Protein AF-A0A7V5SB65-F1 (afdb_monomer_lite)

Structure (mmCIF, N/CA/C/O backbone):
data_AF-A0A7V5SB65-F1
#
_entry.id   AF-A0A7V5SB65-F1
#
loop_
_atom_site.group_PDB
_atom_site.id
_atom_site.type_symbol
_atom_site.label_atom_id
_atom_site.label_alt_id
_atom_site.label_comp_id
_atom_site.label_asym_id
_atom_site.label_entity_id
_atom_site.label_seq_id
_atom_site.pdbx_PDB_ins_code
_atom_site.Cartn_x
_atom_site.Cartn_y
_atom_site.Cartn_z
_atom_site.occupancy
_atom_site.B_iso_or_equiv
_atom_site.auth_seq_id
_atom_site.auth_comp_id
_atom_site.auth_asym_id
_atom_site.auth_atom_id
_atom_site.pdbx_PDB_model_num
ATOM 1 N N . MET A 1 1 ? -18.710 8.232 -1.040 1.00 81.44 1 MET A N 1
ATOM 2 C CA . MET A 1 1 ? -18.208 7.862 0.295 1.00 81.44 1 MET A CA 1
ATOM 3 C C . MET A 1 1 ? -16.842 8.477 0.457 1.00 81.44 1 MET A C 1
ATOM 5 O O . MET A 1 1 ? -16.067 8.404 -0.495 1.00 81.44 1 MET A O 1
ATOM 9 N N . SER A 1 2 ? -16.596 9.100 1.603 1.00 94.62 2 SER A N 1
ATOM 10 C CA . SER A 1 2 ? -15.282 9.639 1.959 1.00 94.62 2 SER A CA 1
ATOM 11 C C . SER A 1 2 ? -14.282 8.514 2.226 1.00 94.62 2 SER A C 1
ATOM 13 O O . SER A 1 2 ? -14.663 7.350 2.407 1.00 94.62 2 SER A O 1
ATOM 15 N N . TYR A 1 3 ? -13.000 8.864 2.281 1.00 96.88 3 TYR A N 1
ATOM 16 C CA . TYR A 1 3 ? -11.941 7.950 2.686 1.00 96.88 3 TYR A CA 1
ATOM 17 C C . TYR A 1 3 ? -12.229 7.316 4.054 1.00 96.88 3 TYR A C 1
ATOM 19 O O . TYR A 1 3 ? -12.174 6.097 4.193 1.00 96.88 3 TYR A O 1
ATOM 27 N N . SER A 1 4 ? -12.610 8.124 5.046 1.00 96.62 4 SER A N 1
ATOM 28 C CA . SER A 1 4 ? -12.867 7.654 6.414 1.00 96.62 4 SER A CA 1
ATOM 29 C C . SER A 1 4 ? -13.981 6.600 6.483 1.00 96.62 4 SER A C 1
ATOM 31 O O . SER A 1 4 ? -13.849 5.603 7.195 1.00 96.62 4 SER A O 1
ATOM 33 N N . GLU A 1 5 ? -15.055 6.772 5.706 1.00 96.88 5 GLU A N 1
ATOM 34 C CA . GLU A 1 5 ? -16.158 5.805 5.638 1.00 96.88 5 GLU A CA 1
ATOM 35 C C . GLU A 1 5 ? -15.713 4.475 5.018 1.00 96.88 5 GLU A C 1
ATOM 37 O O . GLU A 1 5 ? -16.048 3.407 5.537 1.00 96.88 5 GLU A O 1
ATOM 42 N N . LYS A 1 6 ? -14.940 4.533 3.924 1.00 98.06 6 LYS A N 1
ATOM 43 C CA . LYS A 1 6 ? -14.393 3.338 3.265 1.00 98.06 6 LYS A CA 1
ATOM 44 C C . LYS A 1 6 ? -13.398 2.613 4.166 1.00 98.06 6 LYS A C 1
ATOM 46 O O . LYS A 1 6 ? -13.520 1.403 4.331 1.00 98.06 6 LYS A O 1
ATOM 51 N N . LEU A 1 7 ? -12.489 3.352 4.807 1.00 98.06 7 LEU A N 1
ATOM 52 C CA . LEU A 1 7 ? -11.506 2.802 5.738 1.00 98.06 7 LEU A CA 1
ATOM 53 C C . LEU A 1 7 ? -12.192 2.053 6.880 1.00 98.06 7 LEU A C 1
ATOM 55 O O . LEU A 1 7 ? -11.821 0.921 7.168 1.00 98.06 7 LEU A O 1
ATOM 59 N N . LYS A 1 8 ? -13.225 2.647 7.489 1.00 98.00 8 LYS A N 1
ATOM 60 C CA . LYS A 1 8 ? -13.987 2.000 8.561 1.00 98.00 8 LYS A CA 1
ATOM 61 C C . LYS A 1 8 ? -14.671 0.717 8.082 1.00 98.00 8 LYS A C 1
ATOM 63 O O . LYS A 1 8 ? -14.541 -0.317 8.725 1.00 98.00 8 LYS A O 1
ATOM 68 N N . SER A 1 9 ? -15.364 0.770 6.943 1.00 98.00 9 SER A N 1
ATOM 69 C CA . SER A 1 9 ? -16.053 -0.403 6.385 1.00 98.00 9 SER A CA 1
ATOM 70 C C . SER A 1 9 ? -15.086 -1.542 6.046 1.00 98.00 9 SER A C 1
ATOM 72 O O . SER A 1 9 ? -15.393 -2.717 6.270 1.00 98.00 9 SER A O 1
ATOM 74 N N . LEU A 1 10 ? -13.923 -1.202 5.486 1.00 98.44 10 LEU A N 1
ATOM 75 C CA . LEU A 1 10 ? -12.890 -2.171 5.154 1.00 98.44 10 LEU A CA 1
ATOM 76 C C . LEU A 1 10 ? -12.243 -2.740 6.420 1.00 98.44 10 LEU A C 1
ATOM 78 O O . LEU A 1 10 ? -12.060 -3.950 6.501 1.00 98.44 10 LEU A O 1
ATOM 82 N N . LEU A 1 11 ? -11.970 -1.907 7.426 1.00 98.44 11 LEU A N 1
ATOM 83 C CA . LEU A 1 11 ? -11.450 -2.340 8.720 1.00 98.44 11 LEU A CA 1
ATOM 84 C C . LEU A 1 11 ? -12.401 -3.333 9.404 1.00 98.44 11 LEU A C 1
ATOM 86 O O . LEU A 1 11 ? -11.964 -4.406 9.815 1.00 98.44 11 LEU A O 1
ATOM 90 N N . ASP A 1 12 ? -13.700 -3.026 9.465 1.00 98.00 12 ASP A N 1
ATOM 91 C CA . ASP A 1 12 ? -14.709 -3.914 10.060 1.00 98.00 12 ASP A CA 1
ATOM 92 C C . ASP A 1 12 ? -14.727 -5.286 9.358 1.00 98.00 12 ASP A C 1
ATOM 94 O O . ASP A 1 12 ? -14.796 -6.339 10.002 1.00 98.00 12 ASP A O 1
ATOM 98 N N . THR A 1 13 ? -14.610 -5.283 8.027 1.00 98.00 13 THR A N 1
ATOM 99 C CA . THR A 1 13 ? -14.525 -6.507 7.218 1.00 98.00 13 THR A CA 1
ATOM 100 C C . THR A 1 13 ? -13.225 -7.256 7.492 1.00 98.00 13 THR A C 1
ATOM 102 O O . THR A 1 13 ? -13.252 -8.452 7.779 1.00 98.00 13 THR A O 1
ATOM 105 N N . TYR A 1 14 ? -12.093 -6.555 7.474 1.00 98.06 14 TYR A N 1
ATOM 106 C CA . TYR A 1 14 ? -10.774 -7.116 7.736 1.00 98.06 14 TYR A CA 1
ATOM 107 C C . TYR A 1 14 ? -10.710 -7.798 9.097 1.00 98.06 14 TYR A C 1
ATOM 109 O O . TYR A 1 14 ? -10.332 -8.961 9.188 1.00 98.06 14 TYR A O 1
ATOM 117 N N . GLN A 1 15 ? -11.135 -7.113 10.158 1.00 97.31 15 GLN A N 1
ATOM 118 C CA . GLN A 1 15 ? -11.098 -7.652 11.515 1.00 97.31 15 GLN A CA 1
ATOM 119 C C . GLN A 1 15 ? -11.982 -8.896 11.671 1.00 97.31 15 GLN A C 1
ATOM 121 O O . GLN A 1 15 ? -11.623 -9.804 12.427 1.00 97.31 15 GLN A O 1
ATOM 126 N N . ARG A 1 16 ? -13.108 -8.969 10.946 1.00 97.06 16 ARG A N 1
ATOM 127 C CA . ARG A 1 16 ? -13.988 -10.145 10.928 1.00 97.06 16 ARG A CA 1
ATOM 128 C C . ARG A 1 16 ? -13.332 -11.340 10.238 1.00 97.06 16 ARG A C 1
ATOM 130 O O . ARG A 1 16 ? -13.321 -12.423 10.820 1.00 97.06 16 ARG A O 1
ATOM 137 N N . GLU A 1 17 ? -12.778 -11.145 9.042 1.00 96.81 17 GLU A N 1
ATOM 138 C CA . GLU A 1 17 ? -12.138 -12.226 8.278 1.00 96.81 17 GLU A CA 1
ATOM 139 C C . GLU A 1 17 ? -10.829 -12.683 8.943 1.00 96.81 17 GLU A C 1
ATOM 141 O O . GLU A 1 17 ? -10.620 -13.872 9.188 1.00 96.81 17 GLU A O 1
ATOM 146 N N . ARG A 1 18 ? -9.980 -11.729 9.343 1.00 93.81 18 ARG A N 1
ATOM 147 C CA . ARG A 1 18 ? -8.688 -11.976 10.000 1.00 93.81 18 ARG A CA 1
ATOM 148 C C . ARG A 1 18 ? -8.828 -12.484 11.438 1.00 93.81 18 ARG A C 1
ATOM 150 O O . ARG A 1 18 ? -7.885 -13.073 11.967 1.00 93.81 18 ARG A O 1
ATOM 157 N N . ARG A 1 19 ? -9.984 -12.250 12.078 1.00 93.88 19 ARG A N 1
ATOM 158 C CA . ARG A 1 19 ? -10.265 -12.522 13.505 1.00 93.88 19 ARG A CA 1
ATOM 159 C C . ARG A 1 19 ? -9.244 -11.878 14.444 1.00 93.88 19 ARG A C 1
ATOM 161 O O . ARG A 1 19 ? -8.809 -12.479 15.426 1.00 93.88 19 ARG A O 1
ATOM 168 N N . LYS A 1 20 ? -8.852 -10.645 14.131 1.00 92.31 20 LYS A N 1
ATOM 169 C CA . LYS A 1 20 ? -7.845 -9.877 14.868 1.00 92.31 20 LYS A CA 1
ATOM 170 C C . LYS A 1 20 ? -8.326 -8.449 15.058 1.00 92.31 20 LYS A C 1
ATOM 172 O O . LYS A 1 20 ? -8.926 -7.873 14.157 1.00 92.31 20 LYS A O 1
ATOM 177 N N . LEU A 1 21 ? -8.058 -7.880 16.230 1.00 94.44 21 LEU A N 1
ATOM 178 C CA . LEU A 1 21 ? -8.289 -6.460 16.472 1.00 94.44 21 LEU A CA 1
ATOM 179 C C . LEU A 1 21 ? -7.095 -5.653 15.964 1.00 94.44 21 LEU A C 1
ATOM 181 O O . LEU A 1 21 ? -5.956 -5.957 16.313 1.00 94.44 21 LEU A O 1
ATOM 185 N N . VAL A 1 22 ? -7.366 -4.642 15.142 1.00 94.69 22 VAL A N 1
ATOM 186 C CA . VAL A 1 22 ? -6.361 -3.733 14.575 1.00 94.69 22 VAL A CA 1
ATOM 187 C C . VAL A 1 22 ? -6.884 -2.310 14.749 1.00 94.69 22 VAL A C 1
ATOM 189 O O . VAL A 1 22 ? -8.079 -2.077 14.581 1.00 94.69 22 VAL A O 1
ATOM 192 N N . SER A 1 23 ? -6.023 -1.367 15.137 1.00 95.75 23 SER A N 1
ATOM 193 C CA . SER A 1 23 ? -6.432 0.039 15.232 1.00 95.75 23 SER A CA 1
ATOM 194 C C . SER A 1 23 ? -6.620 0.636 13.836 1.00 95.75 23 SER A C 1
ATOM 196 O O . SER A 1 23 ? -5.998 0.182 12.874 1.00 95.75 23 SER A O 1
ATOM 198 N N . ALA A 1 24 ? -7.448 1.674 13.712 1.00 96.50 24 ALA A N 1
ATOM 199 C CA . ALA A 1 24 ? -7.682 2.320 12.422 1.00 96.50 24 ALA A CA 1
ATOM 200 C C . ALA A 1 24 ? -6.389 2.898 11.823 1.00 96.50 24 ALA A C 1
ATOM 202 O O . ALA A 1 24 ? -6.167 2.801 10.621 1.00 96.50 24 ALA A O 1
ATOM 203 N N . GLU A 1 25 ? -5.507 3.435 12.665 1.00 96.19 25 GLU A N 1
ATOM 204 C CA . GLU A 1 25 ? -4.224 4.010 12.265 1.00 96.19 25 GLU A CA 1
ATOM 205 C C . GLU A 1 25 ? -3.262 2.935 11.750 1.00 96.19 25 GLU A C 1
ATOM 207 O O . GLU A 1 25 ? -2.620 3.123 10.718 1.00 96.19 25 GLU A O 1
ATOM 212 N N . ALA A 1 26 ? -3.179 1.789 12.436 1.00 96.62 26 ALA A N 1
ATOM 213 C CA . ALA A 1 26 ? -2.357 0.667 11.991 1.00 96.62 26 ALA A CA 1
ATOM 214 C C . ALA A 1 26 ? -2.921 0.023 10.715 1.00 96.62 26 ALA A C 1
ATOM 216 O O . ALA A 1 26 ? -2.168 -0.425 9.854 1.00 96.62 26 ALA A O 1
ATOM 217 N N . PHE A 1 27 ? -4.243 0.006 10.565 1.00 98.00 27 PHE A N 1
ATOM 218 C CA . PHE A 1 27 ? -4.890 -0.519 9.371 1.00 98.00 27 PHE A CA 1
ATOM 219 C C . PHE A 1 27 ? -4.710 0.391 8.149 1.00 98.00 27 PHE A C 1
ATOM 221 O O . PHE A 1 27 ? -4.467 -0.096 7.050 1.00 98.00 27 PHE A O 1
ATOM 228 N N . ASP A 1 28 ? -4.739 1.709 8.339 1.00 97.94 28 ASP A N 1
ATOM 229 C CA . ASP A 1 28 ? -4.417 2.695 7.302 1.00 97.94 28 ASP A CA 1
ATOM 230 C C . ASP A 1 28 ? -2.996 2.486 6.738 1.00 97.94 28 ASP A C 1
ATOM 232 O O . ASP A 1 28 ? -2.781 2.584 5.532 1.00 97.94 28 ASP A O 1
ATOM 236 N N . VAL A 1 29 ? -2.030 2.085 7.576 1.00 98.19 29 VAL A N 1
ATOM 237 C CA . VAL A 1 29 ? -0.694 1.672 7.103 1.00 98.19 29 VAL A CA 1
ATOM 238 C C . VAL A 1 29 ? -0.779 0.482 6.140 1.00 98.19 29 VAL A C 1
ATOM 240 O O . VAL A 1 29 ? -0.149 0.515 5.085 1.00 98.19 29 VAL A O 1
ATOM 243 N N . LEU A 1 30 ? -1.583 -0.542 6.456 1.00 98.12 30 LEU A N 1
ATOM 244 C CA . LEU A 1 30 ? -1.779 -1.693 5.566 1.00 98.12 30 LEU A CA 1
ATOM 245 C C . LEU A 1 30 ? -2.434 -1.279 4.244 1.00 98.12 30 LEU A C 1
ATOM 247 O O . LEU A 1 30 ? -1.995 -1.726 3.189 1.00 98.12 30 LEU A O 1
ATOM 251 N N . VAL A 1 31 ? -3.435 -0.393 4.284 1.00 98.50 31 VAL A N 1
ATOM 252 C CA . VAL A 1 31 ? -4.091 0.136 3.075 1.00 98.50 31 VAL A CA 1
ATOM 253 C C . VAL A 1 31 ? -3.086 0.829 2.156 1.00 98.50 31 VAL A C 1
ATOM 255 O O . VAL A 1 31 ? -3.097 0.598 0.949 1.00 98.50 31 VAL A O 1
ATOM 258 N N . GLN A 1 32 ? -2.195 1.644 2.720 1.00 98.25 32 GLN A N 1
ATOM 259 C CA . GLN A 1 32 ? -1.192 2.386 1.953 1.00 98.25 32 GLN A CA 1
ATOM 260 C C . GLN A 1 32 ? -0.028 1.524 1.452 1.00 98.25 32 GLN A C 1
ATOM 262 O O . GLN A 1 32 ? 0.588 1.888 0.454 1.00 98.25 32 GLN A O 1
ATOM 267 N N . ALA A 1 33 ? 0.282 0.412 2.121 1.00 97.50 33 ALA A N 1
ATOM 268 C CA . ALA A 1 33 ? 1.335 -0.518 1.708 1.00 97.50 33 ALA A CA 1
ATOM 269 C C . ALA A 1 33 ? 0.844 -1.583 0.711 1.00 97.50 33 ALA A C 1
ATOM 271 O O . ALA A 1 33 ? 1.649 -2.196 0.013 1.00 97.50 33 ALA A O 1
ATOM 272 N N . PHE A 1 34 ? -0.468 -1.812 0.622 1.00 98.19 34 PHE A N 1
ATOM 273 C CA . PHE A 1 34 ? -1.044 -2.900 -0.166 1.00 98.19 34 PHE A CA 1
ATOM 274 C C . PHE A 1 34 ? -0.679 -2.896 -1.666 1.00 98.19 34 PHE A C 1
ATOM 276 O O . PHE A 1 34 ? -0.385 -3.972 -2.182 1.00 98.19 34 PHE A O 1
ATOM 283 N N . PRO A 1 35 ? -0.601 -1.757 -2.389 1.00 98.00 35 PRO A N 1
ATOM 284 C CA . PRO A 1 35 ? -0.123 -1.769 -3.776 1.00 98.00 35 PRO A CA 1
ATOM 285 C C . PRO A 1 35 ? 1.294 -2.326 -3.915 1.00 98.00 35 PRO A C 1
ATOM 287 O O . PRO A 1 35 ? 1.577 -3.059 -4.854 1.00 98.00 35 PRO A O 1
ATOM 290 N N . ALA A 1 36 ? 2.171 -2.026 -2.957 1.00 96.56 36 ALA A N 1
ATOM 291 C CA . ALA A 1 36 ? 3.531 -2.544 -2.945 1.00 96.56 36 ALA A CA 1
ATOM 292 C C . ALA A 1 36 ? 3.548 -4.062 -2.679 1.00 96.56 36 ALA A C 1
ATOM 294 O O . ALA A 1 36 ? 4.351 -4.776 -3.267 1.00 96.56 36 ALA A O 1
ATOM 295 N N . VAL A 1 37 ? 2.616 -4.579 -1.864 1.00 96.56 37 VAL A N 1
ATOM 296 C CA . VAL A 1 37 ? 2.430 -6.032 -1.671 1.00 96.56 37 VAL A CA 1
ATOM 297 C C . VAL A 1 37 ? 2.030 -6.722 -2.973 1.00 96.56 37 VAL A C 1
ATOM 299 O O . VAL A 1 37 ? 2.526 -7.806 -3.259 1.00 96.56 37 VAL A O 1
ATOM 302 N N . LEU A 1 38 ? 1.150 -6.102 -3.764 1.00 97.00 38 LEU A N 1
ATOM 303 C CA . LEU A 1 38 ? 0.727 -6.659 -5.050 1.00 97.00 38 LEU A CA 1
ATOM 304 C C . LEU A 1 38 ? 1.892 -6.761 -6.037 1.00 97.00 38 LEU A C 1
ATOM 306 O O . LEU A 1 38 ? 2.030 -7.784 -6.700 1.00 97.00 38 LEU A O 1
ATOM 310 N N . VAL A 1 39 ? 2.746 -5.736 -6.087 1.00 95.31 39 VAL A N 1
ATOM 311 C CA . VAL A 1 39 ? 3.964 -5.746 -6.911 1.00 95.31 39 VAL A CA 1
ATOM 312 C C . VAL A 1 39 ? 4.899 -6.869 -6.470 1.00 95.31 39 VAL A C 1
ATOM 314 O O . VAL A 1 39 ? 5.235 -7.708 -7.295 1.00 95.31 39 VAL A O 1
ATOM 317 N N . ALA A 1 40 ? 5.202 -6.958 -5.170 1.00 92.56 40 ALA A N 1
ATOM 318 C CA . ALA A 1 40 ? 6.084 -7.983 -4.597 1.00 92.56 40 ALA A CA 1
ATOM 319 C C . ALA A 1 40 ? 5.625 -9.433 -4.847 1.00 92.56 40 ALA A C 1
ATOM 321 O O . ALA A 1 40 ? 6.365 -10.386 -4.632 1.00 92.56 40 ALA A O 1
ATOM 322 N N . GLN A 1 41 ? 4.345 -9.630 -5.161 1.00 91.56 41 GLN A N 1
ATOM 323 C CA . GLN A 1 41 ? 3.738 -10.945 -5.377 1.00 91.56 41 GLN A CA 1
ATOM 324 C C . GLN A 1 41 ? 3.444 -11.212 -6.854 1.00 91.56 41 GLN A C 1
ATOM 326 O O . GLN A 1 41 ? 2.976 -12.301 -7.194 1.00 91.56 41 GLN A O 1
ATOM 331 N N . ALA A 1 42 ? 3.695 -10.244 -7.739 1.00 91.00 42 ALA A N 1
ATOM 332 C CA . ALA A 1 42 ? 3.298 -10.317 -9.139 1.00 91.00 42 ALA A CA 1
ATOM 333 C C . ALA A 1 42 ? 3.938 -11.509 -9.863 1.00 91.00 42 ALA A C 1
ATOM 335 O O . ALA A 1 42 ? 3.321 -12.115 -10.746 1.00 91.00 42 ALA A O 1
ATOM 336 N N . ASP A 1 43 ? 5.163 -11.876 -9.490 1.00 85.31 43 ASP A N 1
ATOM 337 C CA . ASP A 1 43 ? 5.876 -12.994 -10.093 1.00 85.31 43 ASP A CA 1
ATOM 338 C C . ASP A 1 43 ? 5.545 -14.371 -9.482 1.00 85.31 43 ASP A C 1
ATOM 340 O O . ASP A 1 43 ? 5.781 -15.398 -10.137 1.00 85.31 43 ASP A O 1
ATOM 344 N N . GLY A 1 44 ? 4.873 -14.378 -8.325 1.00 81.25 44 GLY A N 1
ATOM 345 C CA . GLY A 1 44 ? 4.486 -15.545 -7.535 1.00 81.25 44 GLY A CA 1
ATOM 346 C C . GLY A 1 44 ? 5.471 -15.916 -6.420 1.00 81.25 44 GLY A C 1
ATOM 347 O O . GLY A 1 44 ? 5.238 -16.912 -5.729 1.00 81.25 44 GLY A O 1
ATOM 348 N N . PHE A 1 45 ? 6.557 -15.162 -6.233 1.00 77.50 45 PHE A N 1
ATOM 349 C CA . PHE A 1 45 ? 7.539 -15.387 -5.180 1.00 77.50 45 PHE A CA 1
ATOM 350 C C . PHE A 1 45 ? 8.090 -14.062 -4.652 1.00 77.50 45 PHE A C 1
ATOM 352 O O . PHE A 1 45 ? 8.922 -13.445 -5.293 1.00 77.50 45 PHE A O 1
ATOM 359 N N . THR A 1 46 ? 7.720 -13.687 -3.425 1.00 81.44 46 THR A N 1
ATOM 360 C CA . THR A 1 46 ? 8.374 -12.543 -2.780 1.00 81.44 46 THR A CA 1
ATOM 361 C C . THR A 1 46 ? 9.732 -12.939 -2.216 1.00 81.44 46 THR A C 1
ATOM 363 O O . THR A 1 46 ? 9.807 -13.767 -1.296 1.00 81.44 46 THR A O 1
ATOM 366 N N . ASP A 1 47 ? 10.793 -12.327 -2.727 1.00 82.88 47 ASP A N 1
ATOM 367 C CA . ASP A 1 47 ? 12.154 -12.536 -2.255 1.00 82.88 47 ASP A CA 1
ATOM 368 C C . ASP A 1 47 ? 12.458 -11.775 -0.945 1.00 82.88 47 ASP A C 1
ATOM 370 O O . ASP A 1 47 ? 11.690 -10.944 -0.453 1.00 82.88 47 ASP A O 1
ATOM 374 N N . THR A 1 48 ? 13.594 -12.087 -0.315 1.00 84.25 48 THR A N 1
ATOM 375 C CA . THR A 1 48 ? 13.993 -11.461 0.959 1.00 84.25 48 THR A CA 1
ATOM 376 C C . THR A 1 48 ? 14.169 -9.943 0.842 1.00 84.25 48 THR A C 1
ATOM 378 O O . THR A 1 48 ? 13.891 -9.222 1.802 1.00 84.25 48 THR A O 1
ATOM 381 N N . SER A 1 49 ? 14.628 -9.455 -0.310 1.00 85.06 49 SER A N 1
ATOM 382 C CA . SER A 1 49 ? 14.853 -8.033 -0.560 1.00 85.06 49 SER A CA 1
ATOM 383 C C . SER A 1 49 ? 13.522 -7.295 -0.674 1.00 85.06 49 SER A C 1
ATOM 385 O O . SER A 1 49 ? 13.359 -6.240 -0.066 1.00 85.06 49 SER A O 1
ATOM 387 N N . GLU A 1 50 ? 12.539 -7.854 -1.377 1.00 87.81 50 GLU A N 1
ATOM 388 C CA . GLU A 1 50 ? 11.186 -7.302 -1.477 1.00 87.81 50 GLU A CA 1
ATOM 389 C C . GLU A 1 50 ? 10.481 -7.281 -0.119 1.00 87.81 50 GLU A C 1
ATOM 391 O O . GLU A 1 50 ? 9.886 -6.264 0.247 1.00 87.81 50 GLU A O 1
ATOM 396 N N . VAL A 1 51 ? 10.609 -8.351 0.682 1.00 90.00 51 VAL A N 1
ATOM 397 C CA . VAL A 1 51 ? 10.114 -8.350 2.071 1.00 90.00 51 VAL A CA 1
ATOM 398 C C . VAL A 1 51 ? 10.756 -7.213 2.863 1.00 90.00 51 VAL A C 1
ATOM 400 O O . VAL A 1 51 ? 10.045 -6.459 3.529 1.00 90.00 51 VAL A O 1
ATOM 403 N N . GLN A 1 52 ? 12.077 -7.049 2.767 1.00 89.19 52 GLN A N 1
ATOM 404 C CA . GLN A 1 52 ? 12.779 -5.966 3.449 1.00 89.19 52 GLN A CA 1
ATOM 405 C C . GLN A 1 52 ? 12.267 -4.588 2.996 1.00 89.19 52 GLN A C 1
ATOM 407 O O . GLN A 1 52 ? 12.065 -3.705 3.831 1.00 89.19 52 GLN A O 1
ATOM 412 N N . ARG A 1 53 ? 11.996 -4.391 1.699 1.00 89.06 53 ARG A N 1
ATOM 413 C CA . ARG A 1 53 ? 11.432 -3.125 1.196 1.00 89.06 53 ARG A CA 1
ATOM 414 C C . ARG A 1 53 ? 10.026 -2.868 1.707 1.00 89.06 53 ARG A C 1
ATOM 416 O O . ARG A 1 53 ? 9.727 -1.741 2.100 1.00 89.06 53 ARG A O 1
ATOM 423 N N . LEU A 1 54 ? 9.179 -3.889 1.771 1.00 93.88 54 LEU A N 1
ATOM 424 C CA . LEU A 1 54 ? 7.861 -3.757 2.386 1.00 93.88 54 LEU A CA 1
ATOM 425 C C . LEU A 1 54 ? 7.976 -3.352 3.862 1.00 93.88 54 LEU A C 1
ATOM 427 O O . LEU A 1 54 ? 7.262 -2.455 4.307 1.00 93.88 54 LEU A O 1
ATOM 431 N N . GLU A 1 55 ? 8.904 -3.943 4.617 1.00 93.25 55 GLU A N 1
ATOM 432 C CA . GLU A 1 55 ? 9.142 -3.579 6.019 1.00 93.25 55 GLU A CA 1
ATOM 433 C C . GLU A 1 55 ? 9.633 -2.130 6.179 1.00 93.25 55 GLU A C 1
ATOM 435 O O . GLU A 1 55 ? 9.180 -1.424 7.084 1.00 93.25 55 GLU A O 1
ATOM 440 N N . GLU A 1 56 ? 10.492 -1.645 5.281 1.00 92.25 56 GLU A N 1
ATOM 441 C CA . GLU A 1 56 ? 10.944 -0.248 5.255 1.00 92.25 56 GLU A CA 1
ATOM 442 C C . GLU A 1 56 ? 9.795 0.731 4.959 1.00 92.25 56 GLU A C 1
ATOM 444 O O . GLU A 1 56 ? 9.684 1.767 5.625 1.00 92.25 56 GLU A O 1
ATOM 449 N N . ILE A 1 57 ? 8.905 0.393 4.016 1.00 94.62 57 ILE A N 1
ATOM 450 C CA . ILE A 1 57 ? 7.697 1.179 3.705 1.00 94.62 57 ILE A CA 1
ATOM 451 C C . ILE A 1 57 ? 6.792 1.265 4.938 1.00 94.62 57 ILE A C 1
ATOM 453 O O . ILE A 1 57 ? 6.356 2.354 5.322 1.00 94.62 57 ILE A O 1
ATOM 457 N N . ILE A 1 58 ? 6.551 0.135 5.606 1.00 95.81 58 ILE A N 1
ATOM 458 C CA . ILE A 1 58 ? 5.762 0.085 6.841 1.00 95.81 58 ILE A CA 1
ATOM 459 C C . ILE A 1 58 ? 6.411 0.933 7.938 1.00 95.81 58 ILE A C 1
ATOM 461 O O . ILE A 1 58 ? 5.723 1.731 8.578 1.00 95.81 58 ILE A O 1
ATOM 465 N N . ALA A 1 59 ? 7.725 0.813 8.142 1.00 94.12 59 ALA A N 1
ATOM 466 C CA . ALA A 1 59 ? 8.453 1.582 9.147 1.00 94.12 59 ALA A CA 1
ATOM 467 C C . ALA A 1 59 ? 8.365 3.092 8.893 1.00 94.12 59 ALA A C 1
ATOM 469 O O . ALA A 1 59 ? 8.153 3.877 9.824 1.00 94.12 59 ALA A O 1
ATOM 470 N N . PHE A 1 60 ? 8.473 3.506 7.632 1.00 93.69 60 PHE A N 1
ATOM 471 C CA . PHE A 1 60 ? 8.303 4.894 7.223 1.00 93.69 60 PHE A CA 1
ATOM 472 C C . PHE A 1 60 ? 6.881 5.409 7.492 1.00 93.69 60 PHE A C 1
ATOM 474 O O . PHE A 1 60 ? 6.718 6.467 8.109 1.00 93.69 60 PHE A O 1
ATOM 481 N N . LEU A 1 61 ? 5.852 4.648 7.108 1.00 94.75 61 LEU A N 1
ATOM 482 C CA . LEU A 1 61 ? 4.450 4.999 7.354 1.00 94.75 61 LEU A CA 1
ATOM 483 C C . LEU A 1 61 ? 4.131 5.077 8.853 1.00 94.75 61 LEU A C 1
ATOM 485 O O . LEU A 1 61 ? 3.504 6.040 9.303 1.00 94.75 61 LEU A O 1
ATOM 489 N N . CYS A 1 62 ? 4.614 4.114 9.639 1.00 94.62 62 CYS A N 1
ATOM 490 C CA . CYS A 1 62 ? 4.474 4.106 11.092 1.00 94.62 62 CYS A CA 1
ATOM 491 C C . CYS A 1 62 ? 5.123 5.342 11.721 1.00 94.62 62 CYS A C 1
ATOM 493 O O . CYS A 1 62 ? 4.504 6.011 12.549 1.00 94.62 62 CYS A O 1
ATOM 495 N N . LYS A 1 63 ? 6.331 5.711 11.275 1.00 94.06 63 LYS A N 1
ATOM 496 C CA . LYS A 1 63 ? 7.028 6.916 11.739 1.00 94.06 63 LYS A CA 1
ATOM 497 C C . LYS A 1 63 ? 6.237 8.191 11.444 1.00 94.06 63 LYS A C 1
ATOM 499 O O . LYS A 1 63 ? 6.105 9.025 12.335 1.00 94.06 63 LYS A O 1
ATOM 504 N N . ILE A 1 64 ? 5.705 8.346 10.229 1.00 91.94 64 ILE A N 1
ATOM 505 C CA . ILE A 1 64 ? 4.902 9.522 9.846 1.00 91.94 64 ILE A CA 1
ATOM 506 C C . ILE A 1 64 ? 3.631 9.627 10.694 1.00 91.94 64 ILE A C 1
ATOM 508 O O . ILE A 1 64 ? 3.240 10.725 11.082 1.00 91.94 64 ILE A O 1
ATOM 512 N N . LYS A 1 65 ? 2.997 8.491 10.995 1.00 92.00 65 LYS A N 1
ATOM 513 C CA . LYS A 1 65 ? 1.737 8.431 11.747 1.00 92.00 65 LYS A CA 1
ATOM 514 C C . LYS A 1 65 ? 1.917 8.377 13.268 1.00 92.00 65 LYS A C 1
ATOM 516 O O . LYS A 1 65 ? 0.924 8.398 13.987 1.00 92.00 65 LYS A O 1
ATOM 521 N N . GLY A 1 66 ? 3.151 8.301 13.770 1.00 94.31 66 GLY A N 1
ATOM 522 C CA . GLY A 1 66 ? 3.430 8.173 15.205 1.00 94.31 66 GLY A CA 1
ATOM 523 C C . GLY A 1 66 ? 3.028 6.817 15.800 1.00 94.31 66 GLY A C 1
ATOM 524 O O . GLY A 1 66 ? 2.723 6.736 16.988 1.00 94.31 66 GLY A O 1
ATOM 525 N N . ILE A 1 67 ? 3.013 5.759 14.989 1.00 94.62 67 ILE A N 1
ATOM 526 C CA . ILE A 1 67 ? 2.643 4.401 15.395 1.00 94.62 67 ILE A CA 1
ATOM 527 C C . ILE A 1 67 ? 3.920 3.635 15.783 1.00 94.62 67 ILE A C 1
ATOM 529 O O . ILE A 1 67 ? 4.851 3.566 14.978 1.00 94.62 67 ILE A O 1
ATOM 533 N N . PRO A 1 68 ? 4.007 3.038 16.985 1.00 94.06 68 PRO A N 1
ATOM 534 C CA . PRO A 1 68 ? 5.125 2.163 17.332 1.00 94.06 68 PRO A CA 1
ATOM 535 C C . PRO A 1 68 ? 5.157 0.921 16.434 1.00 94.06 68 PRO A C 1
ATOM 537 O O . PRO A 1 68 ? 4.135 0.270 16.241 1.00 94.06 68 PRO A O 1
ATOM 540 N N . MET A 1 69 ? 6.330 0.524 15.937 1.00 92.94 69 MET A N 1
ATOM 541 C CA . MET A 1 69 ? 6.448 -0.677 15.091 1.00 92.94 69 MET A CA 1
ATOM 542 C C . MET A 1 69 ? 5.966 -1.959 15.788 1.00 92.94 69 MET A C 1
ATOM 544 O O . MET A 1 69 ? 5.575 -2.904 15.121 1.00 92.94 69 MET A O 1
ATOM 548 N N . GLN A 1 70 ? 5.941 -1.993 17.120 1.00 92.94 70 GLN A N 1
ATOM 549 C CA . GLN A 1 70 ? 5.558 -3.162 17.913 1.00 92.94 70 GLN A CA 1
ATOM 550 C C . GLN A 1 70 ? 4.040 -3.343 18.069 1.00 92.94 70 GLN A C 1
ATOM 552 O O . GLN A 1 70 ? 3.613 -4.312 18.691 1.00 92.94 70 GLN A O 1
ATOM 557 N N . VAL A 1 71 ? 3.203 -2.431 17.551 1.00 91.25 71 VAL A N 1
ATOM 558 C CA . VAL A 1 71 ? 1.737 -2.561 17.697 1.00 91.25 71 VAL A CA 1
ATOM 559 C C . VAL A 1 71 ? 1.164 -3.744 16.920 1.00 91.25 71 VAL A C 1
ATOM 561 O O . VAL A 1 71 ? 0.028 -4.150 17.165 1.00 91.25 71 VAL A O 1
ATOM 564 N N . MET A 1 72 ? 1.919 -4.277 15.959 1.00 92.44 72 MET A N 1
ATOM 565 C CA . MET A 1 72 ? 1.468 -5.348 15.091 1.00 92.44 72 MET A CA 1
ATOM 566 C C . MET A 1 72 ? 2.641 -6.150 14.531 1.00 92.44 72 MET A C 1
ATOM 568 O O . MET A 1 72 ? 3.693 -5.609 14.216 1.00 92.44 72 MET A O 1
ATOM 572 N N . GLU A 1 73 ? 2.417 -7.446 14.336 1.00 94.56 73 GLU A N 1
ATOM 573 C CA . GLU A 1 73 ? 3.297 -8.320 13.556 1.00 94.56 73 GLU A CA 1
ATOM 574 C C . GLU A 1 73 ? 3.141 -8.021 12.054 1.00 94.56 73 GLU A C 1
ATOM 576 O O . GLU A 1 73 ? 2.423 -8.724 11.342 1.00 94.56 73 GLU A O 1
ATOM 581 N N . TRP A 1 74 ? 3.758 -6.938 11.574 1.00 94.81 74 TRP A N 1
ATOM 582 C CA . TRP A 1 74 ? 3.571 -6.421 10.210 1.00 94.81 74 TRP A CA 1
ATOM 583 C C . TRP A 1 74 ? 3.863 -7.451 9.126 1.00 94.81 74 TRP A C 1
ATOM 585 O O . TRP A 1 74 ? 3.044 -7.641 8.232 1.00 94.81 74 TRP A O 1
ATOM 595 N N . THR A 1 75 ? 4.968 -8.184 9.241 1.00 92.44 75 THR A N 1
ATOM 596 C CA . THR A 1 75 ? 5.351 -9.225 8.279 1.00 92.44 75 THR A CA 1
ATOM 597 C C . THR A 1 75 ? 4.284 -10.321 8.176 1.00 92.44 75 THR A C 1
ATOM 599 O O . THR A 1 75 ? 4.022 -10.838 7.092 1.00 92.44 75 THR A O 1
ATOM 602 N N . ALA A 1 76 ? 3.616 -10.663 9.284 1.00 93.88 76 ALA A N 1
ATOM 603 C CA . ALA A 1 76 ? 2.525 -11.635 9.273 1.00 93.88 76 ALA A CA 1
ATOM 604 C C . ALA A 1 76 ? 1.272 -11.091 8.568 1.00 93.88 76 ALA A C 1
ATOM 606 O O . ALA A 1 76 ? 0.593 -11.844 7.872 1.00 93.88 76 ALA A O 1
ATOM 607 N N . GLU A 1 77 ? 0.972 -9.799 8.715 1.00 95.62 77 GLU A N 1
ATOM 608 C CA . GLU A 1 77 ? -0.163 -9.175 8.025 1.00 95.62 77 GLU A CA 1
ATOM 609 C C . GLU A 1 77 ? 0.108 -8.965 6.530 1.00 95.62 77 GLU A C 1
ATOM 611 O O . GLU A 1 77 ? -0.780 -9.214 5.721 1.00 95.62 77 GLU A O 1
ATOM 616 N N . LEU A 1 78 ? 1.334 -8.606 6.140 1.00 93.81 78 LEU A N 1
ATOM 617 C CA . LEU A 1 78 ? 1.728 -8.523 4.729 1.00 93.81 78 LEU A CA 1
ATOM 618 C C . LEU A 1 78 ? 1.591 -9.884 4.037 1.00 93.81 78 LEU A C 1
ATOM 620 O O . LEU A 1 78 ? 1.008 -9.969 2.962 1.00 93.81 78 LEU A O 1
ATOM 624 N N . ARG A 1 79 ? 2.049 -10.966 4.684 1.00 92.94 79 ARG A N 1
ATOM 625 C CA . ARG A 1 79 ? 1.881 -12.336 4.168 1.00 92.94 79 ARG A CA 1
ATOM 626 C C . ARG A 1 79 ? 0.419 -12.751 4.059 1.00 92.94 79 ARG A C 1
ATOM 628 O O . ARG A 1 79 ? 0.054 -13.429 3.107 1.00 92.94 79 ARG A O 1
ATOM 635 N N . TYR A 1 80 ? -0.407 -12.362 5.028 1.00 95.12 80 TYR A N 1
ATOM 636 C CA . TYR A 1 80 ? -1.844 -12.619 4.973 1.00 95.12 80 TYR A CA 1
ATOM 637 C C . TYR A 1 80 ? -2.490 -11.921 3.769 1.00 95.12 80 TYR A C 1
ATOM 639 O O . TYR A 1 80 ? -3.195 -12.556 2.991 1.00 95.12 80 TYR A O 1
ATOM 647 N N . LEU A 1 81 ? -2.199 -10.631 3.586 1.00 95.44 81 LEU A N 1
ATOM 648 C CA . LEU A 1 81 ? -2.716 -9.847 2.465 1.00 95.44 81 LEU A CA 1
ATOM 649 C C . LEU A 1 81 ? -2.220 -10.363 1.114 1.00 95.44 81 LEU A C 1
ATOM 651 O O . LEU A 1 81 ? -2.992 -10.377 0.164 1.00 95.44 81 LEU A O 1
ATOM 655 N N . ALA A 1 82 ? -0.966 -10.807 1.039 1.00 93.69 82 ALA A N 1
ATOM 656 C CA . ALA A 1 82 ? -0.391 -11.426 -0.148 1.00 93.69 82 ALA A CA 1
ATOM 657 C C . ALA A 1 82 ? -1.103 -12.734 -0.529 1.00 93.69 82 ALA A C 1
ATOM 659 O O . ALA A 1 82 ? -1.469 -12.921 -1.685 1.00 93.69 82 ALA A O 1
ATOM 660 N N . ALA A 1 83 ? -1.335 -13.622 0.444 1.00 93.38 83 ALA A N 1
ATOM 661 C CA . ALA A 1 83 ? -1.955 -14.924 0.199 1.00 93.38 83 ALA A CA 1
ATOM 662 C C . ALA A 1 83 ? -3.392 -14.814 -0.344 1.00 93.38 83 ALA A C 1
ATOM 664 O O . ALA A 1 83 ? -3.791 -15.624 -1.177 1.00 93.38 83 ALA A O 1
ATOM 665 N N . ASP A 1 84 ? -4.139 -13.796 0.094 1.00 94.38 84 ASP A N 1
ATOM 666 C CA . ASP A 1 84 ? -5.526 -13.537 -0.311 1.00 94.38 84 ASP A CA 1
ATOM 667 C C . ASP A 1 84 ? -5.656 -12.247 -1.151 1.00 94.38 84 ASP A C 1
ATOM 669 O O . ASP A 1 84 ? -6.683 -11.560 -1.116 1.00 94.38 84 ASP A O 1
ATOM 673 N N . ALA A 1 85 ? -4.609 -11.888 -1.904 1.00 94.31 85 ALA A N 1
ATOM 674 C CA . ALA A 1 85 ? -4.515 -10.609 -2.609 1.00 94.31 85 ALA A CA 1
ATOM 675 C C . ALA A 1 85 ? -5.708 -10.344 -3.539 1.00 94.31 85 ALA A C 1
ATOM 677 O O . ALA A 1 85 ? -6.269 -9.248 -3.514 1.00 94.31 85 ALA A O 1
ATOM 678 N N . ASP A 1 86 ? -6.151 -11.347 -4.301 1.00 94.69 86 ASP A N 1
ATOM 679 C CA . ASP A 1 86 ? -7.293 -11.225 -5.216 1.00 94.69 86 ASP A CA 1
ATOM 680 C C . ASP A 1 86 ? -8.602 -10.883 -4.492 1.00 94.69 86 ASP A C 1
ATOM 682 O O . ASP A 1 86 ? -9.395 -10.075 -4.982 1.00 94.69 86 ASP A O 1
ATOM 686 N N . TYR A 1 87 ? -8.820 -11.458 -3.306 1.00 96.69 87 TYR A N 1
ATOM 687 C CA . TYR A 1 87 ? -10.000 -11.177 -2.488 1.00 96.69 87 TYR A CA 1
ATOM 688 C C . TYR A 1 87 ? -9.974 -9.742 -1.941 1.00 96.69 87 TYR A C 1
ATOM 690 O O . TYR A 1 87 ? -10.989 -9.037 -1.947 1.00 96.69 87 TYR A O 1
ATOM 698 N N . TRP A 1 88 ? -8.802 -9.285 -1.496 1.00 97.94 88 TRP A N 1
ATOM 699 C CA . TRP A 1 88 ? -8.636 -7.969 -0.881 1.00 97.94 88 TRP A CA 1
ATOM 700 C C . TRP A 1 88 ? -8.518 -6.826 -1.891 1.00 97.94 88 TRP A C 1
ATOM 702 O O . TRP A 1 88 ? -8.912 -5.698 -1.574 1.00 97.94 88 TRP A O 1
ATOM 712 N N . ARG A 1 89 ? -8.047 -7.110 -3.112 1.00 97.94 89 ARG A N 1
ATOM 713 C CA . ARG A 1 89 ? -7.652 -6.119 -4.120 1.00 97.94 89 ARG A CA 1
ATOM 714 C C . ARG A 1 89 ? -8.659 -5.000 -4.301 1.00 97.94 89 ARG A C 1
ATOM 716 O O . ARG A 1 89 ? -8.327 -3.831 -4.117 1.00 97.94 89 ARG A O 1
ATOM 723 N N . GLY A 1 90 ? -9.893 -5.358 -4.647 1.00 97.81 90 GLY A N 1
ATOM 724 C CA . GLY A 1 90 ? -10.923 -4.375 -4.970 1.00 97.81 90 GLY A CA 1
ATOM 725 C C . GLY A 1 90 ? -11.192 -3.415 -3.811 1.00 97.81 90 GLY A C 1
ATOM 726 O O . GLY A 1 90 ? -11.246 -2.206 -4.014 1.00 97.81 90 GLY A O 1
ATOM 727 N N . GLN A 1 91 ? -11.308 -3.940 -2.590 1.00 97.69 91 GLN A N 1
ATOM 728 C CA . GLN A 1 91 ? -11.666 -3.140 -1.419 1.00 97.69 91 GLN A CA 1
ATOM 729 C C . GLN A 1 91 ? -10.501 -2.260 -0.948 1.00 97.69 91 GLN A C 1
ATOM 731 O O . GLN A 1 91 ? -10.706 -1.086 -0.627 1.00 97.69 91 GLN A O 1
ATOM 736 N N . PHE A 1 92 ? -9.280 -2.801 -0.940 1.00 98.56 92 PHE A N 1
ATOM 737 C CA . PHE A 1 92 ? -8.079 -2.060 -0.555 1.00 98.56 92 PHE A CA 1
ATOM 738 C C . PHE A 1 92 ? -7.765 -0.940 -1.547 1.00 98.56 92 PHE A C 1
ATOM 740 O O . PHE A 1 92 ? -7.580 0.204 -1.131 1.00 98.56 92 PHE A O 1
ATOM 747 N N . LEU A 1 93 ? -7.769 -1.230 -2.852 1.00 98.50 93 LEU A N 1
ATOM 748 C CA . LEU A 1 93 ? -7.451 -0.228 -3.870 1.00 98.50 93 LEU A CA 1
ATOM 749 C C . LEU A 1 93 ? -8.536 0.845 -3.988 1.00 98.50 93 LEU A C 1
ATOM 751 O O . LEU A 1 93 ? -8.205 2.015 -4.151 1.00 98.50 93 LEU A O 1
ATOM 755 N N . ASP A 1 94 ? -9.818 0.501 -3.845 1.00 98.19 94 ASP A N 1
ATOM 756 C CA . ASP A 1 94 ? -10.902 1.493 -3.813 1.00 98.19 94 ASP A CA 1
ATOM 757 C C . ASP A 1 94 ? -10.811 2.409 -2.576 1.00 98.19 94 ASP A C 1
ATOM 759 O O . ASP A 1 94 ? -11.039 3.620 -2.663 1.00 98.19 94 ASP A O 1
ATOM 763 N N . THR A 1 95 ? -10.412 1.855 -1.428 1.00 98.62 95 THR A N 1
ATOM 764 C CA . THR A 1 95 ? -10.177 2.631 -0.202 1.00 98.62 95 THR A CA 1
ATOM 765 C C . THR A 1 95 ? -8.969 3.557 -0.354 1.00 98.62 95 THR A C 1
ATOM 767 O O . THR A 1 95 ? -9.079 4.754 -0.082 1.00 98.62 95 THR A O 1
ATOM 770 N N . LEU A 1 96 ? -7.844 3.050 -0.868 1.00 98.56 96 LEU A N 1
ATOM 771 C CA . LEU A 1 96 ? -6.655 3.859 -1.140 1.00 98.56 96 LEU A CA 1
ATOM 772 C C . LEU A 1 96 ? -6.936 4.943 -2.188 1.00 98.56 96 LEU A C 1
ATOM 774 O O . LEU A 1 96 ? -6.563 6.095 -2.002 1.00 98.56 96 LEU A O 1
ATOM 778 N N . LYS A 1 97 ? -7.657 4.623 -3.262 1.00 98.19 97 LYS A N 1
ATOM 779 C CA . LYS A 1 97 ? -8.051 5.599 -4.284 1.00 98.19 97 LYS A CA 1
ATOM 780 C C . LYS A 1 97 ? -8.842 6.764 -3.692 1.00 98.19 97 LYS A C 1
ATOM 782 O O . LYS A 1 97 ? -8.650 7.904 -4.110 1.00 98.19 97 LYS A O 1
ATOM 787 N N . ALA A 1 98 ? -9.715 6.508 -2.717 1.00 97.94 98 ALA A N 1
ATOM 788 C CA . ALA A 1 98 ? -10.416 7.577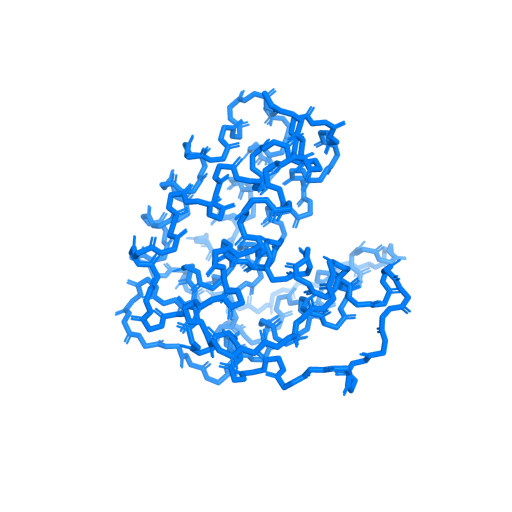 -2.011 1.00 97.94 98 ALA A CA 1
ATOM 789 C C . ALA A 1 98 ? -9.452 8.463 -1.204 1.00 97.94 98 ALA A C 1
ATOM 791 O O . ALA A 1 98 ? -9.552 9.686 -1.300 1.00 97.94 98 ALA A O 1
ATOM 792 N N . LEU A 1 99 ? -8.475 7.872 -0.501 1.00 97.88 99 LEU A N 1
ATOM 793 C CA . LEU A 1 99 ? -7.414 8.626 0.182 1.00 97.88 99 LEU A CA 1
ATOM 794 C C . LEU A 1 99 ? -6.635 9.517 -0.792 1.00 97.88 99 LEU A C 1
ATOM 796 O O . LEU A 1 99 ? -6.418 10.694 -0.513 1.00 97.88 99 LEU A O 1
ATOM 800 N N . LEU A 1 100 ? -6.225 8.967 -1.935 1.00 97.75 100 LEU A N 1
ATOM 801 C CA . LEU A 1 100 ? -5.431 9.685 -2.931 1.00 97.75 100 LEU A CA 1
ATOM 802 C C . LEU A 1 100 ? -6.214 10.828 -3.589 1.00 97.75 100 LEU A C 1
ATOM 804 O O . LEU A 1 100 ? -5.647 11.881 -3.869 1.00 97.75 100 LEU A O 1
ATOM 808 N N . LYS A 1 101 ? -7.525 10.662 -3.794 1.00 96.56 101 LYS A N 1
ATOM 809 C CA . LYS A 1 101 ? -8.397 11.737 -4.294 1.00 96.56 101 LYS A CA 1
ATOM 810 C C . LYS A 1 101 ? -8.561 12.876 -3.293 1.00 96.56 101 LYS A C 1
ATOM 812 O O . LYS A 1 101 ? -8.620 14.031 -3.703 1.00 96.56 101 LYS A O 1
ATOM 817 N N . GLU A 1 102 ? -8.627 12.562 -2.003 1.00 96.69 102 GLU A N 1
ATOM 818 C CA . GLU A 1 102 ? -8.690 13.572 -0.942 1.00 96.69 102 GLU A CA 1
ATOM 819 C C . GLU A 1 102 ? -7.326 14.235 -0.691 1.00 96.69 102 GLU A C 1
ATOM 821 O O . GLU A 1 102 ? -7.278 15.405 -0.319 1.00 96.69 102 GLU A O 1
ATOM 826 N N . ASN A 1 103 ? -6.220 13.527 -0.955 1.00 96.00 103 ASN A N 1
ATOM 827 C CA . ASN A 1 103 ? -4.851 14.012 -0.771 1.00 96.00 103 ASN A CA 1
ATOM 828 C C . ASN A 1 103 ? -3.953 13.726 -1.997 1.00 96.00 103 ASN A C 1
ATOM 830 O O . ASN A 1 103 ? -3.068 12.865 -1.925 1.00 96.00 103 ASN A O 1
ATOM 834 N N . PRO A 1 104 ? -4.098 14.482 -3.105 1.00 94.25 104 PRO A N 1
ATOM 835 C CA . PRO A 1 104 ? -3.348 14.250 -4.345 1.00 94.25 104 PRO A CA 1
ATOM 836 C C . PRO A 1 104 ? -1.810 14.188 -4.232 1.00 94.25 104 PRO A C 1
ATOM 838 O O . PRO A 1 104 ? -1.192 13.435 -4.985 1.00 94.25 104 PRO A O 1
ATOM 841 N N . PRO A 1 105 ? -1.132 14.898 -3.305 1.00 93.12 105 PRO A N 1
ATOM 842 C CA . PRO A 1 105 ? 0.317 14.752 -3.144 1.00 93.12 105 PRO A CA 1
ATOM 843 C C . PRO A 1 105 ? 0.779 13.318 -2.834 1.00 93.12 105 PRO A C 1
ATOM 845 O O . PRO A 1 105 ? 1.911 12.961 -3.159 1.00 93.12 105 PRO A O 1
ATOM 848 N N . LEU A 1 106 ? -0.089 12.477 -2.260 1.00 95.56 106 LEU A N 1
ATOM 849 C CA . LEU A 1 106 ? 0.239 11.092 -1.916 1.00 95.56 106 LEU A CA 1
ATOM 850 C C . LEU A 1 106 ? 0.430 10.182 -3.140 1.00 95.56 106 LEU A C 1
ATOM 852 O O . LEU A 1 106 ? 1.033 9.122 -2.995 1.00 95.56 106 LEU A O 1
ATOM 856 N N . TYR A 1 107 ? 0.006 10.582 -4.346 1.00 97.06 107 TYR A N 1
ATOM 857 C CA . TYR A 1 107 ? 0.287 9.799 -5.559 1.00 97.06 107 TYR A CA 1
ATOM 858 C C . TYR A 1 107 ? 1.794 9.638 -5.816 1.00 97.06 107 TYR A C 1
ATOM 860 O O . TYR A 1 107 ? 2.221 8.576 -6.259 1.00 97.06 107 TYR A O 1
ATOM 868 N N . HIS A 1 108 ? 2.614 10.651 -5.504 1.00 94.38 108 HIS A N 1
ATOM 869 C CA . HIS A 1 108 ? 4.073 10.539 -5.637 1.00 94.38 108 HIS A CA 1
ATOM 870 C C . HIS A 1 108 ? 4.651 9.543 -4.631 1.00 94.38 108 HIS A C 1
ATOM 872 O O . HIS A 1 108 ? 5.451 8.694 -5.001 1.00 94.38 108 HIS A O 1
ATOM 878 N N . GLN A 1 109 ? 4.186 9.589 -3.381 1.00 94.62 109 GLN A N 1
ATOM 879 C CA . GLN A 1 109 ? 4.591 8.624 -2.360 1.00 94.62 109 GLN A CA 1
ATOM 880 C C . GLN A 1 109 ? 4.209 7.190 -2.761 1.00 94.62 109 GLN A C 1
ATOM 882 O O . GLN A 1 109 ? 5.010 6.273 -2.613 1.00 94.62 109 GLN A O 1
ATOM 887 N N . GLN A 1 110 ? 3.011 6.989 -3.317 1.00 97.00 110 GLN A N 1
ATOM 888 C CA . GLN A 1 110 ? 2.597 5.675 -3.814 1.00 97.00 110 GLN A CA 1
ATOM 889 C C . GLN A 1 110 ? 3.437 5.211 -5.010 1.00 97.00 110 GLN A C 1
ATOM 891 O O . GLN A 1 110 ? 3.800 4.039 -5.070 1.00 97.00 110 GLN A O 1
ATOM 896 N N . ALA A 1 111 ? 3.804 6.114 -5.926 1.00 94.06 111 ALA A N 1
ATOM 897 C CA . ALA A 1 111 ? 4.745 5.799 -7.001 1.00 94.06 111 ALA A CA 1
ATOM 898 C C . ALA A 1 111 ? 6.107 5.341 -6.456 1.00 94.06 111 ALA A C 1
ATOM 900 O O . ALA A 1 111 ? 6.663 4.368 -6.958 1.00 94.06 111 ALA A O 1
ATOM 901 N N . GLU A 1 112 ? 6.624 6.001 -5.416 1.00 91.81 112 GLU A N 1
ATOM 902 C CA . GLU A 1 112 ? 7.885 5.618 -4.771 1.00 91.81 112 GLU A CA 1
ATOM 903 C C . GLU A 1 112 ? 7.799 4.243 -4.107 1.00 91.81 112 GLU A C 1
ATOM 905 O O . GLU A 1 112 ? 8.719 3.447 -4.260 1.00 91.81 112 GLU A O 1
ATOM 910 N N . PHE A 1 113 ? 6.702 3.931 -3.412 1.00 94.81 113 PHE A N 1
ATOM 911 C CA . PHE A 1 113 ? 6.506 2.624 -2.775 1.00 94.81 113 PHE A CA 1
ATOM 912 C C . PHE A 1 113 ? 6.431 1.488 -3.795 1.00 94.81 113 PHE A C 1
ATOM 914 O O . PHE A 1 113 ? 7.113 0.476 -3.643 1.00 94.81 113 PHE A O 1
ATOM 921 N N . ILE A 1 114 ? 5.627 1.681 -4.844 1.00 94.06 114 ILE A N 1
ATOM 922 C CA . ILE A 1 114 ? 5.477 0.731 -5.950 1.00 94.06 114 ILE A CA 1
ATOM 923 C C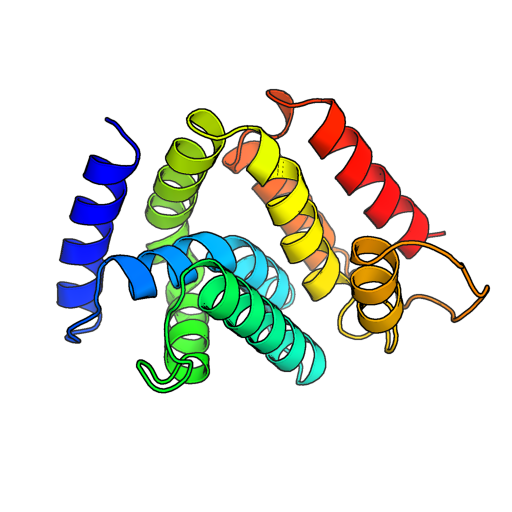 . ILE A 1 114 ? 6.831 0.486 -6.621 1.00 94.06 114 ILE A C 1
ATOM 925 O O . ILE A 1 114 ? 7.231 -0.660 -6.812 1.00 94.06 114 ILE A O 1
ATOM 929 N N . TYR A 1 115 ? 7.556 1.562 -6.932 1.00 90.44 115 TYR A N 1
ATOM 930 C CA . TYR A 1 115 ? 8.868 1.465 -7.552 1.00 90.44 115 TYR A CA 1
ATOM 931 C C . TYR A 1 115 ? 9.885 0.773 -6.642 1.00 90.44 115 TYR A C 1
ATOM 933 O O . TYR A 1 115 ? 10.562 -0.139 -7.095 1.00 90.44 115 TYR A O 1
ATOM 941 N N . ALA A 1 116 ? 9.979 1.170 -5.369 1.00 88.31 116 ALA A N 1
ATOM 942 C CA . ALA A 1 116 ? 10.977 0.659 -4.429 1.00 88.31 116 ALA A CA 1
ATOM 943 C C . ALA A 1 116 ? 10.918 -0.863 -4.256 1.00 88.31 116 ALA A C 1
ATOM 945 O O . ALA A 1 116 ? 11.969 -1.490 -4.125 1.00 88.31 116 ALA A O 1
ATOM 946 N N . VAL A 1 117 ? 9.715 -1.442 -4.267 1.00 89.81 117 VAL A N 1
ATOM 947 C CA . VAL A 1 117 ? 9.541 -2.899 -4.247 1.00 89.81 117 VAL A CA 1
ATOM 948 C C . VAL A 1 117 ? 9.922 -3.520 -5.585 1.00 89.81 117 VAL A C 1
ATOM 950 O O . VAL A 1 117 ? 10.720 -4.444 -5.585 1.00 89.81 117 VAL A O 1
ATOM 953 N N . ALA A 1 118 ? 9.457 -2.965 -6.707 1.00 88.00 118 ALA A N 1
ATOM 954 C CA . ALA A 1 118 ? 9.753 -3.493 -8.045 1.00 88.00 118 ALA A CA 1
ATOM 955 C C . ALA A 1 118 ? 11.256 -3.560 -8.379 1.00 88.00 118 ALA A C 1
ATOM 957 O O . ALA A 1 118 ? 11.677 -4.282 -9.276 1.00 88.00 118 ALA A O 1
ATOM 958 N N . VAL A 1 119 ? 12.077 -2.749 -7.705 1.00 83.62 119 VAL A N 1
ATOM 959 C CA . VAL A 1 119 ? 13.538 -2.753 -7.865 1.00 83.62 119 VAL A CA 1
ATOM 960 C C . VAL A 1 119 ? 14.266 -3.322 -6.646 1.00 83.62 119 VAL A C 1
ATOM 962 O O . VAL A 1 119 ? 15.481 -3.156 -6.528 1.00 83.62 119 VAL A O 1
ATOM 965 N N . ALA A 1 120 ? 13.569 -3.968 -5.709 1.00 79.56 120 ALA A N 1
ATOM 966 C CA . ALA A 1 120 ? 14.147 -4.427 -4.448 1.00 79.56 120 ALA A CA 1
ATOM 967 C C . ALA A 1 120 ? 15.327 -5.389 -4.646 1.00 79.56 120 ALA A C 1
ATOM 969 O O . ALA A 1 120 ? 16.337 -5.260 -3.950 1.00 79.56 120 ALA A O 1
ATOM 970 N N . SER A 1 121 ? 15.235 -6.286 -5.630 1.00 59.94 121 SER A N 1
ATOM 971 C CA . SER A 1 121 ? 16.271 -7.272 -5.963 1.00 59.94 121 SER A CA 1
ATOM 972 C C . SER A 1 121 ? 17.541 -6.640 -6.557 1.00 59.94 121 SER A C 1
ATOM 974 O O . SER A 1 121 ? 18.602 -7.254 -6.533 1.00 59.94 121 SER A O 1
ATOM 976 N N . SER A 1 122 ? 17.485 -5.373 -6.995 1.00 55.62 122 SER A N 1
ATOM 977 C CA . SER A 1 122 ? 18.611 -4.653 -7.618 1.00 55.62 122 SER A CA 1
ATOM 978 C C . SER A 1 122 ? 19.620 -4.021 -6.638 1.00 55.62 122 SER A C 1
ATOM 980 O O . SER A 1 122 ? 20.522 -3.295 -7.050 1.00 55.62 122 SER A O 1
ATOM 982 N N . GLY A 1 123 ? 19.508 -4.299 -5.336 1.00 47.72 123 GLY A N 1
ATOM 983 C CA . GLY A 1 123 ? 20.610 -4.125 -4.381 1.00 47.72 123 GLY A CA 1
ATOM 984 C C . GLY A 1 123 ? 20.823 -2.737 -3.759 1.00 47.72 123 GLY A C 1
ATOM 985 O O . GLY A 1 123 ? 21.139 -2.701 -2.575 1.00 47.72 123 GLY A O 1
ATOM 986 N N . ASP A 1 124 ? 20.608 -1.602 -4.439 1.00 51.91 124 ASP A N 1
ATOM 987 C CA . ASP A 1 124 ? 21.016 -0.300 -3.842 1.00 51.91 124 ASP A CA 1
ATOM 988 C C . ASP A 1 124 ? 20.130 0.921 -4.174 1.00 51.91 124 ASP A C 1
ATOM 990 O O . ASP A 1 124 ? 20.456 2.068 -3.861 1.00 51.91 124 ASP A O 1
ATOM 994 N N . VAL A 1 125 ? 18.941 0.712 -4.751 1.00 52.88 125 VAL A N 1
ATOM 995 C CA . VAL A 1 125 ? 18.104 1.834 -5.225 1.00 52.88 125 VAL A CA 1
ATOM 996 C C . VAL A 1 125 ? 17.488 2.658 -4.087 1.00 52.88 125 VAL A C 1
ATOM 998 O O . VAL A 1 125 ? 17.316 3.866 -4.225 1.00 52.88 125 VAL A O 1
ATOM 1001 N N . VAL A 1 126 ? 17.188 2.053 -2.934 1.00 47.84 126 VAL A N 1
ATOM 1002 C CA . VAL A 1 126 ? 16.476 2.733 -1.830 1.00 47.84 126 VAL A CA 1
ATOM 1003 C C . VAL A 1 126 ? 17.410 3.468 -0.875 1.00 47.84 126 VAL A C 1
ATOM 1005 O O . VAL A 1 126 ? 16.996 4.482 -0.319 1.00 47.84 126 VAL A O 1
ATOM 1008 N N . ARG A 1 127 ? 18.683 3.066 -0.732 1.00 48.03 127 ARG A N 1
ATOM 1009 C CA . ARG A 1 127 ? 19.668 3.931 -0.061 1.00 48.03 127 ARG A CA 1
ATOM 1010 C C . ARG A 1 127 ? 19.759 5.254 -0.812 1.00 48.03 127 ARG A C 1
ATOM 1012 O O . ARG A 1 127 ? 19.676 6.315 -0.201 1.00 48.03 127 ARG A O 1
ATOM 1019 N N . ASP A 1 128 ? 19.814 5.180 -2.136 1.00 49.25 128 ASP A N 1
ATOM 1020 C CA . ASP A 1 128 ? 19.868 6.347 -3.002 1.00 49.25 128 ASP A CA 1
ATOM 1021 C C . ASP A 1 128 ? 18.526 7.114 -3.040 1.00 49.25 128 ASP A C 1
ATOM 1023 O O . ASP A 1 128 ? 18.523 8.342 -2.993 1.00 49.25 128 ASP A O 1
ATOM 1027 N N . LEU A 1 129 ? 17.368 6.437 -3.010 1.00 54.28 129 LEU A N 1
ATOM 1028 C CA . LEU A 1 129 ? 16.040 7.079 -2.952 1.00 54.28 129 LEU A CA 1
ATOM 1029 C C . LEU A 1 129 ? 15.766 7.771 -1.603 1.00 54.28 129 LEU A C 1
ATOM 1031 O O . LEU A 1 129 ? 15.288 8.906 -1.572 1.00 54.28 129 LEU A O 1
ATOM 1035 N N . MET A 1 130 ? 16.112 7.129 -0.482 1.00 52.81 130 MET A N 1
ATOM 1036 C CA . MET A 1 130 ? 15.978 7.705 0.861 1.00 52.81 130 MET A CA 1
ATOM 1037 C C . MET A 1 130 ? 16.952 8.869 1.085 1.00 52.81 130 MET A C 1
ATOM 1039 O O . MET A 1 130 ? 16.585 9.847 1.740 1.00 52.81 130 MET A O 1
ATOM 1043 N N . LEU A 1 131 ? 18.154 8.817 0.496 1.00 51.44 131 LEU A N 1
ATOM 1044 C CA . LEU A 1 131 ? 19.080 9.955 0.445 1.00 51.44 131 LEU A CA 1
ATOM 1045 C C . LEU A 1 131 ? 18.535 11.091 -0.440 1.00 51.44 131 LEU A C 1
ATOM 1047 O O . LEU A 1 131 ? 18.603 12.260 -0.054 1.00 51.44 131 LEU A O 1
ATOM 1051 N N . ARG A 1 132 ? 17.913 10.778 -1.587 1.00 53.88 132 ARG A N 1
ATOM 1052 C CA . ARG A 1 132 ? 17.268 11.774 -2.468 1.00 53.88 132 ARG A CA 1
ATOM 1053 C C . ARG A 1 132 ? 16.101 12.493 -1.781 1.00 53.88 132 ARG A C 1
ATOM 1055 O O . ARG A 1 132 ? 15.987 13.711 -1.929 1.00 53.88 132 ARG A O 1
ATOM 1062 N N . LEU A 1 133 ? 15.309 11.790 -0.966 1.00 54.47 133 LEU A N 1
ATOM 1063 C CA . LEU A 1 133 ? 14.252 12.375 -0.127 1.00 54.47 133 LEU A CA 1
ATOM 1064 C C . LEU A 1 133 ? 14.794 13.314 0.976 1.00 54.47 133 LEU A C 1
ATOM 1066 O O . LEU A 1 133 ? 14.052 14.165 1.465 1.00 54.47 133 LEU A O 1
ATOM 1070 N N . GLN A 1 134 ? 16.086 13.228 1.329 1.00 54.06 134 GLN A N 1
ATOM 1071 C CA . GLN A 1 134 ? 16.764 14.113 2.296 1.00 54.06 134 GLN A CA 1
ATOM 1072 C C . GLN A 1 134 ? 17.611 15.254 1.666 1.00 54.06 134 GLN A C 1
ATOM 1074 O O . GLN A 1 134 ? 18.079 16.118 2.404 1.00 54.06 134 GLN A O 1
ATOM 1079 N N . ARG A 1 135 ? 17.672 15.355 0.321 1.00 47.38 135 ARG A N 1
ATOM 1080 C CA . ARG A 1 135 ? 18.420 16.312 -0.552 1.00 47.38 135 ARG A CA 1
ATOM 1081 C C . ARG A 1 135 ? 19.958 16.142 -0.668 1.00 47.38 135 ARG A C 1
ATOM 1083 O O . ARG A 1 135 ? 20.652 16.249 0.332 1.00 47.38 135 ARG A O 1
ATOM 1090 N N . ARG A 1 136 ? 20.410 16.117 -1.952 1.00 44.28 136 ARG A N 1
ATOM 1091 C CA . ARG A 1 136 ? 21.766 16.268 -2.586 1.00 44.28 136 ARG A CA 1
ATOM 1092 C C . ARG A 1 136 ? 22.859 15.344 -2.012 1.00 44.28 136 ARG A C 1
ATOM 1094 O O . ARG A 1 136 ? 23.174 15.445 -0.843 1.00 44.28 136 ARG A O 1
ATOM 1101 N N . ASP A 1 137 ? 23.469 14.405 -2.731 1.00 36.16 137 ASP A N 1
ATOM 1102 C CA . ASP A 1 137 ? 24.022 14.396 -4.091 1.00 36.16 137 ASP A CA 1
ATOM 1103 C C . ASP A 1 137 ? 23.988 12.970 -4.682 1.00 36.16 137 ASP A C 1
ATOM 1105 O O . ASP A 1 137 ? 23.972 11.986 -3.949 1.00 36.16 137 ASP A O 1
ATOM 1109 N N . LEU A 1 138 ? 23.968 12.876 -6.015 1.00 38.50 138 LEU A N 1
ATOM 1110 C CA . LEU A 1 138 ? 23.889 11.632 -6.790 1.00 38.50 138 LEU A CA 1
ATOM 1111 C C . LEU A 1 138 ? 25.284 11.028 -7.021 1.00 38.50 138 LEU A C 1
ATOM 1113 O O . LEU A 1 138 ? 26.157 11.705 -7.569 1.00 38.50 138 LEU A O 1
ATOM 1117 N N . LEU A 1 139 ? 25.466 9.746 -6.694 1.00 40.69 139 LEU A N 1
ATOM 1118 C CA . LEU A 1 139 ? 26.567 8.922 -7.207 1.00 40.69 139 LEU A CA 1
ATOM 1119 C C . LEU A 1 139 ? 26.083 8.081 -8.403 1.00 40.69 139 LEU A C 1
ATOM 1121 O O . LEU A 1 139 ? 24.936 7.634 -8.402 1.00 40.69 139 LEU A O 1
ATOM 1125 N N . PRO A 1 140 ? 26.920 7.858 -9.435 1.00 49.62 140 PRO A N 1
ATOM 1126 C CA . PRO A 1 140 ? 26.520 7.087 -10.599 1.00 49.62 140 PRO A CA 1
ATOM 1127 C C . PRO A 1 140 ? 26.952 5.613 -10.514 1.00 49.62 140 PRO A C 1
ATOM 1129 O O . PRO A 1 140 ? 28.085 5.300 -10.154 1.00 49.62 140 PRO A O 1
ATOM 1132 N N . HIS A 1 141 ? 26.048 4.768 -11.015 1.00 42.69 141 HIS A N 1
ATOM 1133 C CA . HIS A 1 141 ? 26.252 3.420 -11.557 1.00 42.69 141 HIS A CA 1
ATOM 1134 C C . HIS A 1 141 ? 26.385 2.251 -10.576 1.00 42.69 141 HIS A C 1
ATOM 1136 O O . HIS A 1 141 ? 27.481 1.779 -10.296 1.00 42.69 141 HIS A O 1
ATOM 1142 N N . GLU A 1 142 ? 25.241 1.636 -10.281 1.00 36.03 142 GLU A N 1
ATOM 1143 C CA . GLU A 1 142 ? 25.136 0.177 -10.277 1.00 36.03 142 GLU A CA 1
ATOM 1144 C C . GLU A 1 142 ? 24.057 -0.251 -11.275 1.00 36.03 142 GLU A C 1
ATOM 1146 O O . GLU A 1 142 ? 23.083 0.468 -11.510 1.00 36.03 142 GLU A O 1
ATOM 1151 N N . LYS A 1 143 ? 24.294 -1.377 -11.955 1.00 40.91 143 LYS A N 1
ATOM 1152 C CA . LYS A 1 143 ? 23.353 -1.950 -12.919 1.00 40.91 143 LYS A CA 1
ATOM 1153 C C . LYS A 1 143 ? 22.081 -2.334 -12.175 1.00 40.91 143 LYS A C 1
ATOM 1155 O O . LYS A 1 143 ? 22.108 -3.250 -11.363 1.00 40.91 143 LYS A O 1
ATOM 1160 N N . ILE A 1 144 ? 20.992 -1.650 -12.498 1.00 48.81 144 ILE A N 1
ATOM 1161 C CA . ILE A 1 144 ? 19.660 -1.986 -12.016 1.00 48.81 144 ILE A CA 1
ATOM 1162 C C . ILE A 1 144 ? 19.263 -3.296 -12.704 1.00 48.81 144 ILE A C 1
ATOM 1164 O O . ILE A 1 144 ? 19.237 -3.378 -13.935 1.00 48.81 144 ILE A O 1
ATOM 1168 N N . GLU A 1 145 ? 19.043 -4.356 -11.927 1.00 53.88 145 GLU A N 1
ATOM 1169 C CA . GLU A 1 145 ? 18.378 -5.545 -12.454 1.00 53.88 145 GLU A CA 1
ATOM 1170 C C . GLU A 1 145 ? 16.951 -5.182 -12.873 1.00 53.88 145 GLU A C 1
ATOM 1172 O O . GLU A 1 145 ? 16.273 -4.387 -12.222 1.00 53.88 145 GLU A O 1
ATOM 1177 N N . ARG A 1 146 ? 16.534 -5.721 -14.021 1.00 64.38 146 ARG A N 1
ATOM 1178 C CA . ARG A 1 146 ? 15.278 -5.366 -14.684 1.00 64.38 146 ARG A CA 1
ATOM 1179 C C . ARG A 1 146 ? 14.090 -5.759 -13.814 1.00 64.38 146 ARG A C 1
ATOM 1181 O O . ARG A 1 146 ? 13.992 -6.921 -13.431 1.00 64.38 146 ARG A O 1
ATOM 1188 N N . VAL A 1 147 ? 13.164 -4.819 -13.629 1.00 76.81 147 VAL A N 1
ATOM 1189 C CA . VAL A 1 147 ? 11.796 -5.112 -13.177 1.00 76.81 147 VAL A CA 1
ATOM 1190 C C . VAL A 1 147 ? 11.242 -6.234 -14.057 1.00 76.81 147 VAL A C 1
ATOM 1192 O O . VAL A 1 147 ? 11.326 -6.149 -15.289 1.00 76.81 147 VAL A O 1
ATOM 1195 N N . SER A 1 148 ? 10.710 -7.295 -13.457 1.00 83.25 148 SER A N 1
ATOM 1196 C CA . SER A 1 148 ? 10.171 -8.413 -14.226 1.00 83.25 148 SER A CA 1
ATOM 1197 C C . SER A 1 148 ? 8.966 -7.971 -15.065 1.00 83.25 148 SER A C 1
ATOM 1199 O O . SER A 1 148 ? 8.246 -7.028 -14.733 1.00 83.25 148 SER A O 1
ATOM 1201 N N . GLU A 1 149 ? 8.691 -8.680 -16.164 1.00 86.50 149 GLU A N 1
ATOM 1202 C CA . GLU A 1 149 ? 7.521 -8.385 -17.008 1.00 86.50 149 GLU A CA 1
ATOM 1203 C C . GLU A 1 149 ? 6.201 -8.471 -16.226 1.00 86.50 149 GLU A C 1
ATOM 1205 O O . GLU A 1 149 ? 5.255 -7.739 -16.519 1.00 86.50 149 GLU A O 1
ATOM 1210 N N . LYS A 1 150 ? 6.140 -9.350 -15.218 1.00 89.94 150 LYS A N 1
ATOM 1211 C CA . LYS A 1 150 ? 4.957 -9.537 -14.376 1.00 89.94 150 LYS A CA 1
ATOM 1212 C C . LYS A 1 150 ? 4.767 -8.379 -13.401 1.00 89.94 150 LYS A C 1
ATOM 1214 O O . LYS A 1 150 ? 3.659 -7.859 -13.316 1.00 89.94 150 LYS A O 1
ATOM 1219 N N . GLU A 1 151 ? 5.828 -7.935 -12.731 1.00 90.88 151 GLU A N 1
ATOM 1220 C CA . GLU A 1 151 ? 5.781 -6.733 -11.891 1.00 90.88 151 GLU A CA 1
ATOM 1221 C C . GLU A 1 151 ? 5.427 -5.507 -12.728 1.00 90.88 151 GLU A C 1
ATOM 1223 O O . GLU A 1 151 ? 4.552 -4.739 -12.349 1.00 90.88 151 GLU A O 1
ATOM 1228 N N . PHE A 1 152 ? 6.025 -5.349 -13.912 1.00 90.69 152 PHE A N 1
ATOM 1229 C CA . PHE A 1 152 ? 5.695 -4.238 -14.801 1.00 90.69 152 PHE A CA 1
ATOM 1230 C C . PHE A 1 152 ? 4.212 -4.248 -15.211 1.00 90.69 152 PHE A C 1
ATOM 1232 O O . PHE A 1 152 ? 3.547 -3.212 -15.165 1.00 90.69 152 PHE A O 1
ATOM 1239 N N . ALA A 1 153 ? 3.668 -5.417 -15.564 1.00 93.38 153 ALA A N 1
ATOM 1240 C CA . ALA A 1 153 ? 2.247 -5.566 -15.872 1.00 93.38 153 ALA A CA 1
ATOM 1241 C C . ALA A 1 153 ? 1.351 -5.230 -14.666 1.00 93.38 153 ALA A C 1
ATOM 1243 O O . ALA A 1 153 ? 0.309 -4.589 -14.828 1.00 93.38 153 ALA A O 1
ATOM 1244 N N . GLU A 1 154 ? 1.765 -5.620 -13.460 1.00 95.94 154 GLU A N 1
ATOM 1245 C CA . GLU A 1 154 ? 1.057 -5.294 -12.224 1.00 95.94 154 GLU A CA 1
ATOM 1246 C C . GLU A 1 154 ? 1.095 -3.788 -11.925 1.00 95.94 154 GLU A C 1
ATOM 1248 O O . GLU A 1 154 ? 0.073 -3.200 -11.570 1.00 95.94 154 GLU A O 1
ATOM 1253 N N . ILE A 1 155 ? 2.225 -3.119 -12.167 1.00 95.69 155 ILE A N 1
ATOM 1254 C CA . ILE A 1 155 ? 2.354 -1.664 -12.020 1.00 95.69 155 ILE A CA 1
ATOM 1255 C C . ILE A 1 155 ? 1.442 -0.924 -13.004 1.00 95.69 155 ILE A C 1
ATOM 1257 O O . ILE A 1 155 ? 0.735 0.003 -12.606 1.00 95.69 155 ILE A O 1
ATOM 1261 N N . GLU A 1 156 ? 1.392 -1.342 -14.270 1.00 96.00 156 GLU A N 1
ATOM 1262 C CA . GLU A 1 156 ? 0.476 -0.756 -15.259 1.00 96.00 156 GLU A CA 1
ATOM 1263 C C . GLU A 1 156 ? -0.996 -0.951 -14.868 1.00 96.00 156 GLU A C 1
ATOM 1265 O O . GLU A 1 156 ? -1.825 -0.052 -15.047 1.00 96.00 156 GLU A O 1
ATOM 1270 N N . ARG A 1 157 ? -1.332 -2.093 -14.260 1.00 97.25 157 ARG A N 1
ATOM 1271 C CA . ARG A 1 157 ? -2.669 -2.329 -13.711 1.00 97.25 157 ARG A CA 1
ATOM 1272 C C . ARG A 1 157 ? -2.971 -1.397 -12.534 1.00 97.25 157 ARG A C 1
ATOM 1274 O O . ARG A 1 157 ? -4.038 -0.781 -12.507 1.00 97.25 157 ARG A O 1
ATOM 1281 N N . LEU A 1 158 ? -2.030 -1.234 -11.604 1.00 97.88 158 LEU A N 1
ATOM 1282 C CA . LEU A 1 158 ? -2.160 -0.322 -10.463 1.00 97.88 158 LEU A CA 1
ATOM 1283 C C . LEU A 1 158 ? -2.308 1.140 -10.900 1.00 97.88 158 LEU A C 1
ATOM 1285 O O . LEU A 1 158 ? -3.126 1.860 -10.328 1.00 97.88 158 LEU A O 1
ATOM 1289 N N . ILE A 1 159 ? -1.593 1.569 -11.946 1.00 96.88 159 ILE A N 1
ATOM 1290 C CA . ILE A 1 159 ? -1.729 2.905 -12.551 1.00 96.88 159 ILE A CA 1
ATOM 1291 C C . ILE A 1 159 ? -3.188 3.185 -12.940 1.00 96.88 159 ILE A C 1
ATOM 1293 O O . ILE A 1 159 ? -3.706 4.277 -12.680 1.00 96.88 159 ILE A O 1
ATOM 1297 N N . GLN A 1 160 ? -3.864 2.200 -13.537 1.00 97.25 160 GLN A N 1
ATOM 1298 C CA . GLN A 1 160 ? -5.262 2.321 -13.952 1.00 97.25 160 GLN A CA 1
ATOM 1299 C C . GLN A 1 160 ? -6.220 2.264 -12.758 1.00 97.25 160 GLN A C 1
ATOM 1301 O O . GLN A 1 160 ? -7.095 3.121 -12.615 1.00 97.25 160 GLN A O 1
ATOM 1306 N N . GLU A 1 161 ? -6.058 1.273 -11.881 1.00 97.56 161 GLU A N 1
ATOM 1307 C CA . GLU A 1 161 ? -6.970 1.044 -10.757 1.00 97.56 161 GLU A CA 1
ATOM 1308 C C . GLU A 1 161 ? -6.939 2.210 -9.754 1.00 97.56 161 GLU A C 1
ATOM 1310 O O . GLU A 1 161 ? -8.001 2.693 -9.334 1.00 97.56 161 GLU A O 1
ATOM 1315 N N . LEU A 1 162 ? -5.746 2.745 -9.466 1.00 97.38 162 LEU A N 1
ATOM 1316 C CA . LEU A 1 162 ? -5.542 3.901 -8.589 1.00 97.38 162 LEU A CA 1
ATOM 1317 C C . LEU A 1 162 ? -5.764 5.252 -9.278 1.00 97.38 162 LEU A C 1
ATOM 1319 O O . LEU A 1 162 ? -5.775 6.260 -8.584 1.00 97.38 162 LEU A O 1
ATOM 1323 N N . ASP A 1 163 ? -6.032 5.288 -10.589 1.00 96.62 163 ASP A N 1
ATOM 1324 C CA . ASP A 1 163 ? -6.361 6.514 -11.339 1.00 96.62 163 ASP A CA 1
ATOM 1325 C C . ASP A 1 163 ? -5.220 7.545 -11.360 1.00 96.62 163 ASP A C 1
ATOM 1327 O O . ASP A 1 163 ? -5.436 8.752 -11.249 1.00 96.62 163 ASP A O 1
ATOM 1331 N N . PHE A 1 164 ? -3.984 7.074 -11.563 1.00 95.44 164 PHE A N 1
ATOM 1332 C CA . PHE A 1 164 ? -2.808 7.940 -11.741 1.00 95.44 164 PHE A CA 1
ATOM 1333 C C . PHE A 1 164 ? -2.961 8.915 -12.917 1.00 95.44 164 PHE A C 1
ATOM 1335 O O . PHE A 1 164 ? -2.347 9.978 -12.922 1.00 95.44 164 PHE A O 1
ATOM 1342 N N . ALA A 1 165 ? -3.808 8.597 -13.902 1.00 93.50 165 ALA A N 1
ATOM 1343 C CA . ALA A 1 165 ? -4.132 9.499 -15.007 1.00 93.50 165 ALA A CA 1
ATOM 1344 C C . ALA A 1 165 ? -4.751 10.831 -14.536 1.00 93.50 165 ALA A C 1
ATOM 1346 O O . ALA A 1 165 ? -4.625 11.837 -15.232 1.00 93.50 165 ALA A O 1
ATOM 1347 N N . SER A 1 166 ? -5.379 10.853 -13.354 1.00 93.56 166 SER A N 1
ATOM 1348 C CA . SER A 1 166 ? -5.909 12.073 -12.738 1.00 93.56 166 SER A CA 1
ATOM 1349 C C . SER A 1 166 ? -4.827 13.010 -12.180 1.00 93.56 166 SER A C 1
ATOM 1351 O O . SER A 1 166 ? -5.120 14.178 -11.923 1.00 93.56 166 SER A O 1
ATOM 1353 N N . VAL A 1 167 ? -3.582 12.532 -12.035 1.00 95.69 167 VAL A N 1
ATOM 1354 C CA . VAL A 1 167 ? -2.418 13.298 -11.554 1.00 95.69 167 VAL A CA 1
ATOM 1355 C C . VAL A 1 167 ? -1.223 13.068 -12.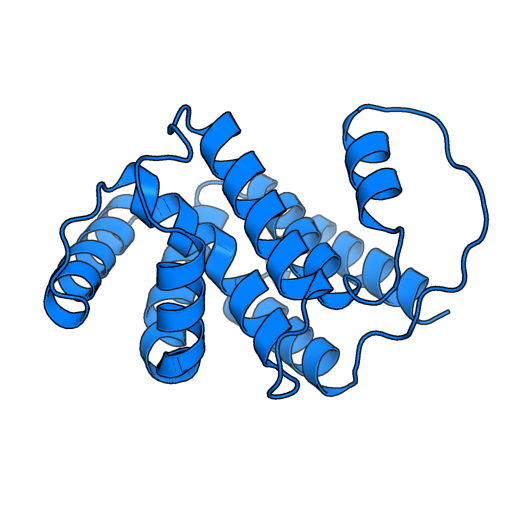499 1.00 95.69 167 VAL A C 1
ATOM 1357 O O . VAL A 1 167 ? -0.340 12.249 -12.215 1.00 95.69 167 VAL A O 1
ATOM 1360 N N . PRO A 1 168 ? -1.182 13.764 -13.653 1.00 93.69 168 PRO A N 1
ATOM 1361 C CA . PRO A 1 168 ? -0.205 13.515 -14.714 1.00 93.69 168 PRO A CA 1
ATOM 1362 C C . PRO A 1 168 ? 1.257 13.634 -14.273 1.00 93.69 168 PRO A C 1
ATOM 1364 O O . PRO A 1 168 ? 2.114 12.920 -14.795 1.00 93.69 168 PRO A O 1
ATOM 1367 N N . GLU A 1 169 ? 1.556 14.506 -13.309 1.00 93.75 169 GLU A N 1
ATOM 1368 C CA . GLU A 1 169 ? 2.904 14.692 -12.773 1.00 93.75 169 GLU A CA 1
ATOM 1369 C C . GLU A 1 169 ? 3.404 13.430 -12.061 1.00 93.75 169 GLU A C 1
ATOM 1371 O O . GLU A 1 169 ? 4.516 12.977 -12.331 1.00 93.75 169 GLU A O 1
ATOM 1376 N N . ALA A 1 170 ? 2.562 12.816 -11.224 1.00 93.00 170 ALA A N 1
ATOM 1377 C CA . ALA A 1 170 ? 2.905 11.590 -10.505 1.00 93.00 170 ALA A CA 1
ATOM 1378 C C . ALA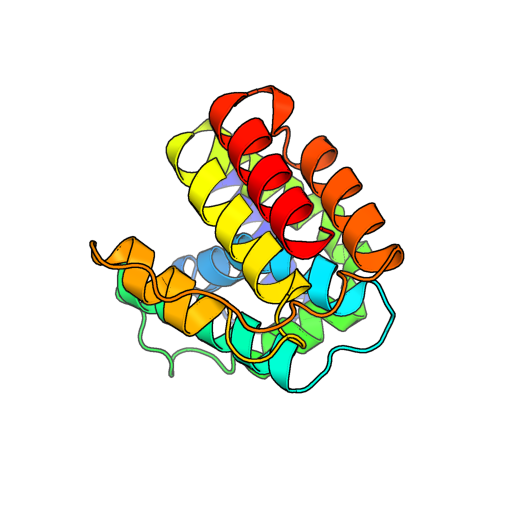 A 1 170 ? 3.032 10.393 -11.458 1.00 93.00 170 ALA A C 1
ATOM 1380 O O . ALA A 1 170 ? 3.936 9.571 -11.310 1.00 93.00 170 ALA A O 1
ATOM 1381 N N . LEU A 1 171 ? 2.167 10.317 -12.476 1.00 94.25 171 LEU A N 1
ATOM 1382 C CA . LEU A 1 171 ? 2.263 9.295 -13.520 1.00 94.25 171 LEU A CA 1
ATOM 1383 C C . LEU A 1 171 ? 3.559 9.430 -14.330 1.00 94.25 171 LEU A C 1
ATOM 1385 O O . LEU A 1 171 ? 4.249 8.442 -14.577 1.00 94.25 171 LEU A O 1
ATOM 1389 N N . SER A 1 172 ? 3.897 10.654 -14.741 1.00 93.06 172 SER A N 1
ATOM 1390 C CA . SER A 1 172 ? 5.149 10.950 -15.443 1.00 93.06 172 SER A CA 1
ATOM 1391 C C . SER A 1 172 ? 6.358 10.580 -14.583 1.00 93.06 172 SER A C 1
ATOM 1393 O O . SER A 1 172 ? 7.288 9.933 -15.061 1.00 93.06 172 SER A O 1
ATOM 1395 N N . TYR A 1 173 ? 6.314 10.915 -13.293 1.00 92.25 173 TYR A N 1
ATOM 1396 C CA . TYR A 1 173 ? 7.348 10.557 -12.331 1.00 92.25 173 TYR A CA 1
ATOM 1397 C C . TYR A 1 173 ? 7.553 9.036 -12.231 1.00 92.25 173 TYR A C 1
ATOM 1399 O O . TYR A 1 173 ? 8.676 8.571 -12.428 1.00 92.25 173 TYR A O 1
ATOM 1407 N N . LEU A 1 174 ? 6.484 8.257 -12.030 1.00 91.62 174 LEU A N 1
ATOM 1408 C CA . LEU A 1 174 ? 6.561 6.792 -11.973 1.00 91.62 174 LEU A CA 1
ATOM 1409 C C . LEU A 1 174 ? 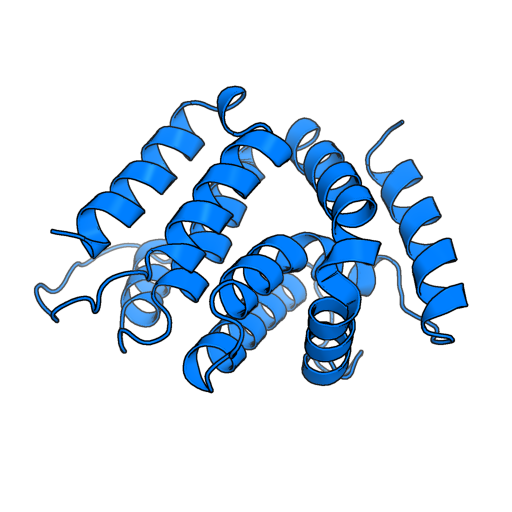7.135 6.196 -13.266 1.00 91.62 174 LEU A C 1
ATOM 1411 O O . LEU A 1 174 ? 8.035 5.361 -13.226 1.00 91.62 174 LEU A O 1
ATOM 1415 N N . ARG A 1 175 ? 6.676 6.669 -14.429 1.00 91.44 175 ARG A N 1
ATOM 1416 C CA . ARG A 1 175 ? 7.192 6.211 -15.729 1.00 91.44 175 ARG A CA 1
ATOM 1417 C C . ARG A 1 175 ? 8.674 6.526 -15.916 1.00 91.44 175 ARG A C 1
ATOM 1419 O O . ARG A 1 175 ? 9.405 5.702 -16.465 1.00 91.44 175 ARG A O 1
ATOM 1426 N N . ASN A 1 176 ? 9.131 7.684 -15.443 1.00 88.69 176 ASN A N 1
ATOM 1427 C CA . ASN A 1 176 ? 10.545 8.048 -15.491 1.00 88.69 176 ASN A CA 1
ATOM 1428 C C . ASN A 1 176 ? 11.396 7.131 -14.604 1.00 88.69 176 ASN A C 1
ATOM 1430 O O . ASN A 1 176 ? 12.463 6.708 -15.043 1.00 88.69 176 ASN A O 1
ATOM 1434 N N . LEU A 1 177 ? 10.916 6.781 -13.404 1.00 85.62 177 LEU A N 1
ATOM 1435 C CA . LEU A 1 177 ? 11.581 5.806 -12.532 1.00 85.62 177 LEU A CA 1
ATOM 1436 C C . LEU A 1 177 ? 11.701 4.434 -13.215 1.00 85.62 177 LEU A C 1
ATOM 1438 O O . LEU A 1 177 ? 12.793 3.879 -13.303 1.00 85.62 177 LEU A O 1
ATOM 1442 N N . LEU A 1 178 ? 10.606 3.926 -13.790 1.00 84.06 178 LEU A N 1
ATOM 1443 C CA . LEU A 1 178 ? 10.597 2.634 -14.488 1.00 84.06 178 LEU A CA 1
ATOM 1444 C C . LEU A 1 178 ? 11.476 2.627 -15.744 1.00 84.06 178 LEU A C 1
ATOM 1446 O O . LEU A 1 178 ? 12.083 1.609 -16.067 1.00 84.06 178 LEU A O 1
ATOM 1450 N N . THR A 1 179 ? 11.566 3.754 -16.455 1.00 81.75 179 THR A N 1
ATOM 1451 C CA . THR A 1 179 ? 12.445 3.877 -17.628 1.00 81.75 179 THR A CA 1
ATOM 1452 C C . THR A 1 179 ? 13.913 3.818 -17.214 1.00 81.75 179 THR A C 1
ATOM 1454 O O . THR A 1 179 ? 14.698 3.147 -17.873 1.00 81.75 179 THR A O 1
ATOM 1457 N N . GLN A 1 180 ? 14.286 4.474 -16.108 1.00 74.00 180 GLN A N 1
ATOM 1458 C CA . GLN A 1 180 ? 15.653 4.426 -15.577 1.00 74.00 180 GLN A CA 1
ATOM 1459 C C . GLN A 1 180 ? 16.059 3.016 -15.138 1.00 74.00 180 GLN A C 1
ATOM 1461 O O . GLN A 1 180 ? 17.211 2.646 -15.322 1.00 74.00 180 GLN A O 1
ATOM 1466 N N . ALA A 1 181 ? 15.122 2.230 -14.604 1.00 65.50 181 ALA A N 1
ATOM 1467 C CA . ALA A 1 181 ? 15.377 0.850 -14.193 1.00 65.50 181 ALA A CA 1
ATOM 1468 C C . ALA A 1 181 ? 15.519 -0.142 -15.363 1.00 65.50 181 ALA A C 1
ATOM 1470 O O . ALA A 1 181 ? 16.081 -1.219 -15.1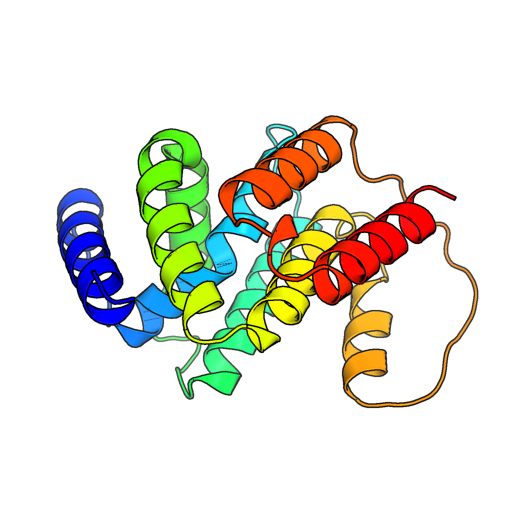89 1.00 65.50 181 ALA A O 1
ATOM 1471 N N . ASN A 1 182 ? 15.016 0.205 -16.552 1.00 59.91 182 ASN A N 1
ATOM 1472 C CA . ASN A 1 182 ? 15.019 -0.668 -17.731 1.00 59.91 182 ASN A CA 1
ATOM 1473 C C . ASN A 1 182 ? 16.015 -0.247 -18.831 1.00 59.91 182 ASN A C 1
ATOM 1475 O O . ASN A 1 182 ? 16.087 -0.921 -19.864 1.00 59.91 182 ASN A O 1
ATOM 1479 N N . ALA A 1 183 ? 16.747 0.854 -18.629 1.00 56.28 183 ALA A N 1
ATOM 1480 C CA . ALA A 1 183 ? 17.749 1.397 -19.553 1.00 56.28 183 ALA A CA 1
ATOM 1481 C C . ALA A 1 183 ? 19.128 0.746 -19.357 1.00 56.28 183 ALA A C 1
ATOM 1483 O O . ALA A 1 183 ? 19.755 0.400 -20.386 1.00 56.28 183 ALA A O 1
#

pLDDT: mean 86.69, std 16.68, range [36.03, 98.62]

Foldseek 3Di:
DALVVLLVVLQVVCCVVVVDDDDSLLSVLCLLLLLLLCLCCLVPDRDPLLLVLSVVSSVVSCVVSVHDPPRDPVSVVSVVCNVCVVVCVLSSLVSVLSVCVVPVVCLLVSLCSLLCSLQSVQPCVVVVVVVVVVDDDDDDDDQRDARDPRSVVSVVVSCVSSVVVVPVVSVVVSVVSNVVNHD

Radius of gyration: 15.85 Å; chains: 1; bounding box: 45×32×38 Å

Secondary structure (DSSP, 8-state):
--HHHHHHHHHHHHHHHHT----HHHHHHHHHHHHHHHHHTTTS---HHHHHHHHHHHHHHHHHHT--GGGS-HHHHHHHHHHTHHHHHHHHHHHHHHHHHH-TTHHHHHHHHHHHHHTGGGSSHHHHHHHHHH---PPP---PPPPPHHHHHHHHHHHHHTTGGGSHHHHHHHHHHHHHHH-

Sequence (183 aa):
MSYSEKLKSLLDTYQRERRKLVSAEAFDVLVQAFPAVLVAQADGFTDTSEVQRLEEIIAFLCKIKGIPMQVMEWTAELRYLAADADYWRGQFLDTLKALLKENPPLYHQQAEFIYAVAVASSGDVVRDLMLRLQRRDLLPHEKIERVSEKEFAEIERLIQELDFASVPEALSYLRNLLTQANA